Protein AF-A0A1R3VFI0-F1 (afdb_monomer_lite)

Organism: NCBI:txid1631249

InterPro domains:
  IPR016024 Armadillo-type fold [SSF48371] (57-176)

pLDDT: mean 74.15, std 15.62, range [38.34, 95.69]

Radius of gyration: 22.06 Å; chains: 1; bounding box: 50×37×62 Å

Secondary structure (DSSP, 8-state):
-----EEEE-TT--HHHHHHHHHTTT-EE-SSS-S-EE-TTS-EEEEEEEPSTT---EEEEEE-TTT--EEEEEESTTHHHHHHHHHHHTT-EEEESHHHHHHHHTPPPTT--HHHHHHHHHHHHHHHHHHHHTTTTS-HHHHHHHHHHHHH-SSHHHHHHHHHHHHHTT-TTTHHHHHHSPPPPP-TTS--HHHHHHHHHHHHHHHHHHTT------S-TTS-HHHHHHHHHHHHHHHHHHTT-SS-HHHHHHHHHHHHS--

Structure (mmCIF, N/CA/C/O backbone):
data_AF-A0A1R3VFI0-F1
#
_entry.id   AF-A0A1R3VFI0-F1
#
loop_
_atom_site.group_PDB
_atom_site.id
_atom_site.type_symbol
_atom_site.label_atom_id
_atom_site.label_alt_id
_atom_site.label_comp_id
_atom_site.label_asym_id
_atom_site.label_entity_id
_atom_site.label_seq_id
_atom_site.pdbx_PDB_ins_code
_atom_site.Cartn_x
_atom_site.Cartn_y
_atom_site.Cartn_z
_atom_site.occupancy
_atom_site.B_iso_or_equiv
_atom_site.auth_seq_id
_atom_site.auth_comp_id
_atom_site.auth_asym_id
_atom_site.auth_atom_id
_atom_site.pdbx_PDB_model_num
ATOM 1 N N . MET A 1 1 ? -6.407 -22.446 7.776 1.00 41.94 1 MET A N 1
ATOM 2 C CA . MET A 1 1 ? -7.467 -21.547 7.268 1.00 41.94 1 MET A CA 1
ATOM 3 C C . MET A 1 1 ? -6.903 -20.130 7.328 1.00 41.94 1 MET A C 1
ATOM 5 O O . MET A 1 1 ? -6.309 -19.815 8.347 1.00 41.94 1 MET A O 1
ATOM 9 N N . ARG A 1 2 ? -6.921 -19.325 6.252 1.00 47.09 2 ARG A N 1
ATOM 10 C CA . ARG A 1 2 ? -6.426 -17.931 6.334 1.00 47.09 2 ARG A CA 1
ATOM 11 C C . ARG A 1 2 ? -7.449 -17.113 7.124 1.00 47.09 2 ARG A C 1
ATOM 13 O O . ARG A 1 2 ? -8.596 -17.066 6.687 1.00 47.09 2 ARG A O 1
ATOM 20 N N . MET A 1 3 ? -7.041 -16.500 8.235 1.00 53.75 3 MET A N 1
ATOM 21 C CA . MET A 1 3 ? -7.848 -15.491 8.929 1.00 53.75 3 MET A CA 1
ATOM 22 C C . MET A 1 3 ? -8.199 -14.375 7.938 1.00 53.75 3 MET A C 1
ATOM 24 O O . MET A 1 3 ? -7.335 -13.918 7.184 1.00 53.75 3 MET A O 1
ATOM 28 N N . ARG A 1 4 ? -9.480 -14.006 7.869 1.00 68.56 4 ARG A N 1
ATOM 29 C CA . ARG A 1 4 ? -9.956 -12.934 6.993 1.00 68.56 4 ARG A CA 1
ATOM 30 C C . ARG A 1 4 ? -9.803 -11.621 7.746 1.00 68.56 4 ARG A C 1
ATOM 32 O O . ARG A 1 4 ? -10.490 -11.399 8.730 1.00 68.56 4 ARG A O 1
ATOM 39 N N . GLU A 1 5 ? -8.892 -10.781 7.281 1.00 82.81 5 GLU A N 1
ATOM 40 C CA . GLU A 1 5 ? -8.713 -9.427 7.797 1.00 82.81 5 GLU A CA 1
ATOM 41 C C . GLU A 1 5 ? -9.695 -8.477 7.105 1.00 82.81 5 GLU A C 1
ATOM 43 O O . GLU A 1 5 ? -9.907 -8.572 5.889 1.00 82.81 5 GLU A O 1
ATOM 48 N N . GLN A 1 6 ? -10.306 -7.580 7.876 1.00 86.38 6 GLN A N 1
ATOM 49 C CA . GLN A 1 6 ? -11.191 -6.529 7.392 1.00 86.38 6 GLN A CA 1
ATOM 50 C C . GLN A 1 6 ? -10.786 -5.170 7.952 1.00 86.38 6 GLN A C 1
ATOM 52 O O . GLN A 1 6 ? -10.350 -5.076 9.093 1.00 86.38 6 GLN A O 1
ATOM 57 N N . ILE A 1 7 ? -10.952 -4.112 7.160 1.00 85.56 7 ILE A N 1
ATOM 58 C CA . ILE A 1 7 ? -10.602 -2.749 7.545 1.00 85.56 7 ILE A CA 1
ATOM 59 C C . ILE A 1 7 ? -11.802 -1.817 7.451 1.00 85.56 7 ILE A C 1
ATOM 61 O O . ILE A 1 7 ? -12.534 -1.805 6.457 1.00 85.56 7 ILE A O 1
ATOM 65 N N . ILE A 1 8 ? -11.950 -0.979 8.475 1.00 86.56 8 ILE A N 1
ATOM 66 C CA . ILE A 1 8 ? -12.889 0.143 8.496 1.00 86.56 8 ILE A CA 1
ATOM 67 C C . ILE A 1 8 ? -12.101 1.442 8.574 1.00 86.56 8 ILE A C 1
ATOM 69 O O . ILE A 1 8 ? -11.334 1.630 9.511 1.00 86.56 8 ILE A O 1
ATOM 73 N N . SER A 1 9 ? -12.337 2.383 7.660 1.00 84.31 9 SER A N 1
ATOM 74 C CA . SER A 1 9 ? -11.901 3.770 7.872 1.00 84.31 9 SER A CA 1
ATOM 75 C C . SER A 1 9 ? -12.911 4.498 8.754 1.00 84.31 9 SER A C 1
ATOM 77 O O . SER A 1 9 ? -14.104 4.500 8.446 1.00 84.31 9 SER A O 1
ATOM 79 N N . LEU A 1 10 ? -12.431 5.123 9.830 1.00 82.81 10 LEU A N 1
ATOM 80 C CA . LEU A 1 10 ? -13.268 5.706 10.883 1.00 82.81 10 LEU A CA 1
ATOM 81 C C . LEU A 1 10 ? -13.688 7.161 10.630 1.00 82.81 10 LEU A C 1
ATOM 83 O O . LEU A 1 10 ? -14.453 7.719 11.412 1.00 82.81 10 LEU A O 1
ATOM 87 N N . GLY A 1 11 ? -13.216 7.796 9.553 1.00 78.56 11 GLY A N 1
ATOM 88 C CA . GLY A 1 11 ? -13.562 9.186 9.245 1.00 78.56 11 GLY A CA 1
ATOM 89 C C . GLY A 1 11 ? -13.257 10.135 10.413 1.00 78.56 11 GLY A C 1
ATOM 90 O O . GLY A 1 11 ? -12.094 10.366 10.727 1.00 78.56 11 GLY A O 1
ATOM 91 N N . GLN A 1 12 ? -14.307 10.697 11.024 1.00 80.25 12 GLN A N 1
ATOM 92 C CA . GLN A 1 12 ? -14.234 11.620 12.170 1.00 80.25 12 GLN A CA 1
ATOM 93 C C . GLN A 1 12 ? -14.726 10.994 13.491 1.00 80.25 12 GLN A C 1
ATOM 95 O O . GLN A 1 12 ? -14.960 11.724 14.453 1.00 80.25 12 GLN A O 1
ATOM 100 N N . ALA A 1 13 ? -14.921 9.672 13.554 1.00 86.31 13 ALA A N 1
ATOM 101 C CA . ALA A 1 13 ? -15.422 9.010 14.757 1.00 86.31 13 ALA A CA 1
ATOM 102 C C . ALA A 1 13 ? -14.482 9.233 15.954 1.00 86.31 13 ALA A C 1
ATOM 104 O O . ALA A 1 13 ? -13.264 9.051 15.852 1.00 86.31 13 ALA A O 1
ATOM 105 N N . ALA A 1 14 ? -15.046 9.619 17.100 1.00 90.25 14 ALA A N 1
ATOM 106 C CA . ALA A 1 14 ? -14.269 9.800 18.316 1.00 90.25 14 ALA A CA 1
ATOM 107 C C . ALA A 1 14 ? -13.874 8.439 18.904 1.00 90.25 14 ALA A C 1
ATOM 109 O O . ALA A 1 14 ? -14.643 7.480 18.884 1.00 90.25 14 ALA A O 1
ATOM 110 N N . PHE A 1 15 ? -12.681 8.358 19.496 1.00 91.62 15 PHE A N 1
ATOM 111 C CA . PHE A 1 15 ? -12.170 7.107 20.067 1.00 91.62 15 PHE A CA 1
ATOM 112 C C . PHE A 1 15 ? -13.077 6.516 21.167 1.00 91.62 15 PHE A C 1
ATOM 114 O O . PHE A 1 15 ? -13.166 5.297 21.311 1.00 91.62 15 PHE A O 1
ATOM 121 N N . ALA A 1 16 ? -13.778 7.365 21.926 1.00 92.81 16 ALA A N 1
ATOM 122 C CA . ALA A 1 16 ? -14.749 6.919 22.924 1.00 92.81 16 ALA A CA 1
ATOM 123 C C . ALA A 1 16 ? -15.943 6.191 22.281 1.00 92.81 16 ALA A C 1
ATOM 125 O O . ALA A 1 16 ? -16.344 5.134 22.763 1.00 92.81 16 ALA A O 1
ATOM 126 N N . ASP A 1 17 ? -16.449 6.704 21.156 1.00 93.75 17 ASP A N 1
ATOM 127 C CA . ASP A 1 17 ? -17.554 6.086 20.415 1.00 93.75 17 ASP A CA 1
ATOM 128 C C . ASP A 1 17 ? -17.119 4.757 19.793 1.00 93.75 17 ASP A C 1
ATOM 130 O O . ASP A 1 17 ? -17.847 3.769 19.859 1.00 93.75 17 ASP A O 1
ATOM 134 N N . VAL A 1 18 ? -15.893 4.712 19.258 1.00 94.44 18 VAL A N 1
ATOM 135 C CA . VAL A 1 18 ? -15.259 3.486 18.751 1.00 94.44 18 VAL A CA 1
ATOM 136 C C . VAL A 1 18 ? -15.179 2.428 19.850 1.00 94.44 18 VAL A C 1
ATOM 138 O O . VAL A 1 18 ? -15.621 1.300 19.646 1.00 94.44 18 VAL A O 1
ATOM 141 N N . THR A 1 19 ? -14.680 2.807 21.029 1.00 94.62 19 THR A N 1
ATOM 142 C CA . THR A 1 19 ? -14.574 1.910 22.190 1.00 94.62 19 THR A CA 1
ATOM 143 C C . THR A 1 19 ? -15.948 1.352 22.567 1.00 94.62 19 THR A C 1
ATOM 145 O O . THR A 1 19 ? -16.129 0.138 22.626 1.00 94.62 19 THR A O 1
ATOM 148 N N . ALA A 1 20 ? -16.948 2.224 22.728 1.00 94.19 20 ALA A N 1
ATOM 149 C CA . ALA A 1 20 ? -18.300 1.824 23.108 1.00 94.19 20 ALA A CA 1
ATOM 150 C C . ALA A 1 20 ? -19.004 0.960 22.046 1.00 94.19 20 ALA A C 1
ATOM 152 O O . ALA A 1 20 ? -19.861 0.138 22.383 1.00 94.19 20 ALA A O 1
ATOM 153 N N . ALA A 1 21 ? -18.698 1.158 20.761 1.00 95.69 21 ALA A N 1
ATOM 154 C CA . ALA A 1 21 ? -19.230 0.341 19.674 1.00 95.69 21 ALA A CA 1
ATOM 155 C C . ALA A 1 21 ? -18.627 -1.070 19.674 1.00 95.69 21 ALA A C 1
ATOM 157 O O . ALA A 1 21 ? -19.370 -2.038 19.517 1.00 95.69 21 ALA A O 1
ATOM 158 N N . ILE A 1 22 ? -17.313 -1.197 19.894 1.00 95.19 22 ILE A N 1
ATOM 159 C CA . ILE A 1 22 ? -16.616 -2.492 19.957 1.00 95.19 22 ILE A CA 1
ATOM 160 C C . ILE A 1 22 ? -17.058 -3.283 21.196 1.00 95.19 22 ILE A C 1
ATOM 162 O O . ILE A 1 22 ? -17.441 -4.446 21.079 1.00 95.19 22 ILE A O 1
ATOM 166 N N . GLU A 1 23 ? -17.110 -2.646 22.367 1.00 94.19 23 GLU A N 1
ATOM 167 C CA . GLU A 1 23 ? -17.475 -3.315 23.625 1.00 94.19 23 GLU A CA 1
ATOM 1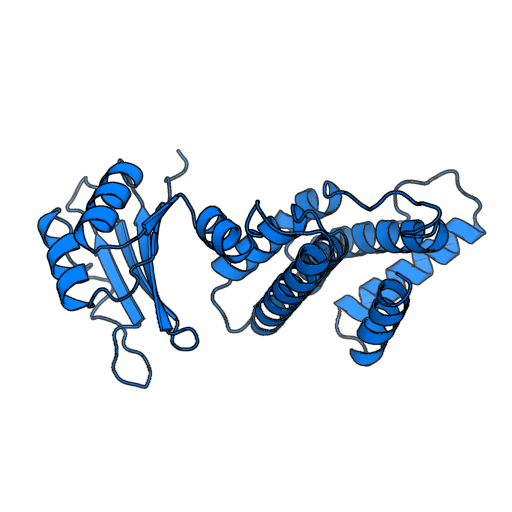68 C C . GLU A 1 23 ? -18.926 -3.822 23.630 1.00 94.19 23 GLU A C 1
ATOM 170 O O . GLU A 1 23 ? -19.218 -4.900 24.150 1.00 94.19 23 GLU A O 1
ATOM 175 N N . ARG A 1 24 ? -19.849 -3.127 22.948 1.00 94.94 24 ARG A N 1
ATOM 176 C CA . ARG A 1 24 ? -21.228 -3.616 22.743 1.00 94.94 24 ARG A CA 1
ATOM 177 C C . ARG A 1 24 ? -21.319 -4.905 21.924 1.00 94.94 24 ARG A C 1
ATOM 179 O O . ARG A 1 24 ? -22.376 -5.534 21.916 1.00 94.94 24 ARG A O 1
ATOM 186 N N . ARG A 1 25 ? -20.245 -5.309 21.241 1.00 94.06 25 ARG A N 1
ATOM 187 C CA . ARG A 1 25 ? -20.153 -6.571 20.483 1.00 94.06 25 ARG A CA 1
ATOM 188 C C . ARG A 1 25 ? -19.583 -7.724 21.303 1.00 94.06 25 ARG A C 1
ATOM 190 O O . ARG A 1 25 ? -19.395 -8.811 20.757 1.00 94.06 25 ARG A O 1
ATOM 197 N N . GLY A 1 26 ? -19.360 -7.496 22.597 1.00 92.31 26 GLY A N 1
ATOM 198 C CA . GLY A 1 26 ? -18.847 -8.499 23.520 1.00 92.31 26 GLY A CA 1
ATOM 199 C C . GLY A 1 26 ? -17.334 -8.678 23.455 1.00 92.31 26 GLY A C 1
ATOM 200 O O . GLY A 1 26 ? -16.833 -9.601 24.085 1.00 92.31 26 GLY A O 1
ATOM 201 N N . LEU A 1 27 ? -16.613 -7.818 22.725 1.00 93.25 27 LEU A N 1
ATOM 202 C CA . LEU A 1 27 ? -15.156 -7.792 22.790 1.00 93.25 27 LEU A CA 1
ATOM 203 C C . LEU A 1 27 ? -14.717 -6.949 23.985 1.00 93.25 27 LEU A C 1
ATOM 205 O O . LEU A 1 27 ? -15.213 -5.843 24.204 1.00 93.25 27 LEU A O 1
ATOM 209 N N . SER A 1 28 ? -13.759 -7.463 24.739 1.00 92.00 28 SER A N 1
ATOM 210 C CA . SER A 1 28 ? -13.131 -6.754 25.850 1.00 92.00 28 SER A CA 1
ATOM 211 C C . SER A 1 28 ? -11.753 -6.271 25.438 1.00 92.00 28 SER A C 1
ATOM 213 O O . SER A 1 28 ? -11.102 -6.892 24.601 1.00 92.00 28 SER A O 1
ATOM 215 N N . ARG A 1 29 ? -11.281 -5.174 26.034 1.00 89.75 29 ARG A N 1
ATOM 216 C CA . ARG A 1 29 ? -9.882 -4.790 25.846 1.00 89.75 29 ARG A CA 1
ATOM 217 C C . ARG A 1 29 ? -8.960 -5.901 26.296 1.00 89.75 29 ARG A C 1
ATOM 219 O O . ARG A 1 29 ? -9.177 -6.473 27.362 1.00 89.75 29 ARG A O 1
ATOM 226 N N . ASP A 1 30 ? -7.930 -6.131 25.497 1.00 79.56 30 ASP A N 1
ATOM 227 C CA . ASP A 1 30 ? -6.919 -7.120 25.814 1.00 79.56 30 ASP A CA 1
ATOM 228 C C . ASP A 1 30 ? -6.179 -6.705 27.108 1.00 79.56 30 ASP A C 1
ATOM 230 O O . ASP A 1 30 ? -5.574 -5.625 27.154 1.00 79.56 30 ASP A O 1
ATOM 234 N N . PRO A 1 31 ? -6.274 -7.501 28.190 1.00 63.06 31 PRO A N 1
ATOM 235 C CA . PRO A 1 31 ? -5.638 -7.179 29.461 1.00 63.06 31 PRO A CA 1
ATOM 236 C C . PRO A 1 31 ? -4.115 -7.372 29.421 1.00 63.06 31 PRO A C 1
ATOM 238 O O . PRO A 1 31 ? -3.415 -6.728 30.205 1.00 63.06 31 PRO A O 1
ATOM 241 N N . ASP A 1 32 ? -3.606 -8.209 28.512 1.00 65.38 32 ASP A N 1
ATOM 242 C CA . ASP A 1 32 ? -2.189 -8.561 28.401 1.00 65.38 32 ASP A CA 1
ATOM 243 C C . ASP A 1 32 ? -1.413 -7.535 27.562 1.00 65.38 32 ASP A C 1
ATOM 245 O O . ASP A 1 32 ? -0.229 -7.293 27.814 1.00 65.38 32 ASP A O 1
ATOM 249 N N . LEU A 1 33 ? -2.077 -6.882 26.601 1.00 60.31 33 LEU A N 1
ATOM 250 C CA . LEU A 1 33 ? -1.472 -5.840 25.756 1.00 60.31 33 LEU A CA 1
ATOM 251 C C . LEU A 1 33 ? -1.491 -4.432 26.378 1.00 60.31 33 LEU A C 1
ATOM 253 O O . LEU A 1 33 ? -0.845 -3.520 25.861 1.00 60.31 33 LEU A O 1
ATOM 257 N N . GLY A 1 34 ? -2.135 -4.254 27.533 1.00 54.19 34 GLY A N 1
ATOM 258 C CA . GLY A 1 34 ? -2.069 -3.014 28.306 1.00 54.19 34 GLY A CA 1
ATOM 259 C C . GLY A 1 34 ? -2.842 -1.831 27.699 1.00 54.19 34 GLY A C 1
ATOM 260 O O . GLY A 1 34 ? -3.546 -1.926 26.701 1.00 54.19 34 GLY A O 1
ATOM 261 N N . SER A 1 35 ? -2.783 -0.694 28.394 1.00 69.12 35 SER A N 1
ATOM 262 C CA . SER A 1 35 ? -3.533 0.543 28.119 1.00 69.12 35 SER A CA 1
ATOM 263 C C . SER A 1 35 ? -3.413 1.071 26.680 1.00 69.12 35 SER A C 1
ATOM 265 O O . SER A 1 35 ? -2.423 0.811 26.012 1.00 69.12 35 SER A O 1
ATOM 267 N N . VAL A 1 36 ? -4.378 1.909 26.259 1.00 83.00 36 VAL A N 1
ATOM 268 C CA . VAL A 1 36 ? -4.324 2.688 25.000 1.00 83.00 36 VAL A CA 1
ATOM 269 C C . VAL A 1 36 ? -2.938 3.294 24.820 1.00 83.00 36 VAL A C 1
ATOM 271 O O . VAL A 1 36 ? -2.522 4.105 25.651 1.00 83.00 36 VAL A O 1
ATOM 274 N N . GLU A 1 37 ? -2.253 2.954 23.733 1.00 86.31 37 GLU A N 1
ATOM 275 C CA . GLU A 1 37 ? -1.068 3.708 23.354 1.00 86.31 37 GLU A CA 1
ATOM 276 C C . GLU A 1 37 ? -1.511 5.086 22.883 1.00 86.31 37 GLU A C 1
ATOM 278 O O . GLU A 1 37 ? -2.483 5.221 22.131 1.00 86.31 37 GLU A O 1
ATOM 283 N N . VAL A 1 38 ? -0.797 6.113 23.328 1.00 84.81 38 VAL A N 1
ATOM 284 C CA . VAL A 1 38 ? -1.044 7.492 22.923 1.00 84.81 38 VAL A CA 1
ATOM 285 C C . VAL A 1 38 ? 0.131 8.027 22.118 1.00 84.81 38 VAL A C 1
ATOM 287 O O . VAL A 1 38 ? 1.286 7.681 22.365 1.00 84.81 38 VAL A O 1
ATOM 290 N N . ASP A 1 39 ? -0.164 8.891 21.156 1.00 80.81 39 ASP A N 1
ATOM 291 C CA . ASP A 1 39 ? 0.847 9.629 20.415 1.00 80.81 39 ASP A CA 1
ATOM 292 C C . ASP A 1 39 ? 1.506 10.723 21.281 1.00 80.81 39 ASP A C 1
ATOM 294 O O . ASP A 1 39 ? 1.151 10.953 22.440 1.00 80.81 39 ASP A O 1
ATOM 298 N N . GLY A 1 40 ? 2.485 11.429 20.707 1.00 73.69 40 GLY A N 1
ATOM 299 C CA . GLY A 1 40 ? 3.179 12.531 21.384 1.00 73.69 40 GLY A CA 1
ATOM 300 C C . GLY A 1 40 ? 2.282 13.725 21.747 1.00 73.69 40 GLY A C 1
ATOM 301 O O . GLY A 1 40 ? 2.718 14.591 22.501 1.00 73.69 40 GLY A O 1
ATOM 302 N N . GLU A 1 41 ? 1.045 13.771 21.243 1.00 79.56 41 GLU A N 1
ATOM 303 C CA . GLU A 1 41 ? 0.026 14.772 21.579 1.00 79.56 41 GLU A CA 1
ATOM 304 C C . GLU A 1 41 ? -0.991 14.243 22.611 1.00 79.56 41 GLU A C 1
ATOM 306 O O . GLU A 1 41 ? -1.955 14.934 22.947 1.00 79.56 41 GLU A O 1
ATOM 311 N N . GLY A 1 42 ? -0.788 13.026 23.126 1.00 82.50 42 GLY A N 1
ATOM 312 C CA . GLY A 1 42 ? -1.660 12.384 24.106 1.00 82.50 42 GLY A CA 1
ATOM 313 C C . GLY A 1 42 ? -2.950 11.809 23.517 1.00 82.50 42 GLY A C 1
ATOM 314 O O . GLY A 1 42 ? -3.876 11.500 24.269 1.00 82.50 42 GLY A O 1
ATOM 315 N N . ARG A 1 43 ? -3.055 11.669 22.189 1.00 85.19 43 ARG A N 1
ATOM 316 C CA . ARG A 1 43 ? -4.236 11.087 21.536 1.00 85.19 43 ARG A CA 1
ATOM 317 C C . ARG A 1 43 ? -4.059 9.582 21.334 1.00 85.19 43 ARG A C 1
ATOM 319 O O . ARG A 1 43 ? -2.956 9.154 21.023 1.00 85.19 43 ARG A O 1
ATOM 326 N N . PRO A 1 44 ? -5.135 8.780 21.402 1.00 87.62 44 PRO A N 1
ATOM 327 C CA . PRO A 1 44 ? -5.081 7.347 21.112 1.00 87.62 44 PRO A CA 1
ATOM 328 C C . PRO A 1 44 ? -4.483 7.036 19.732 1.00 87.62 44 PRO A C 1
ATOM 330 O O . PRO A 1 44 ? -5.019 7.493 18.712 1.00 87.62 44 PRO A O 1
ATOM 333 N N . SER A 1 45 ? -3.416 6.235 19.710 1.00 87.12 45 SER A N 1
ATOM 334 C CA . SER A 1 45 ? -2.719 5.751 18.512 1.00 87.12 45 SER A CA 1
ATOM 335 C C . SER A 1 45 ? -2.905 4.255 18.264 1.00 87.12 45 SER A C 1
ATOM 337 O O . SER A 1 45 ? -2.995 3.856 17.102 1.00 87.12 45 SER A O 1
ATOM 339 N N . LEU A 1 46 ? -3.002 3.447 19.326 1.00 89.31 46 LEU A N 1
ATOM 340 C CA . LEU A 1 46 ? -3.241 2.003 19.252 1.00 89.31 46 LEU A CA 1
ATOM 341 C C . LEU A 1 46 ? -4.110 1.537 20.426 1.00 89.31 46 LEU A C 1
ATOM 343 O O . LEU A 1 46 ? -3.915 1.970 21.562 1.00 89.31 46 LEU A O 1
ATOM 347 N N . ALA A 1 47 ? -5.064 0.651 20.155 1.00 91.56 47 ALA A N 1
ATOM 348 C CA . ALA A 1 47 ? -5.777 -0.108 21.180 1.00 91.56 47 ALA A CA 1
ATOM 349 C C . ALA A 1 47 ? -6.291 -1.424 20.590 1.00 91.56 47 ALA A C 1
ATOM 351 O O . ALA A 1 47 ? -6.714 -1.434 19.436 1.00 91.56 47 ALA A O 1
ATOM 352 N N . THR A 1 48 ? -6.295 -2.488 21.389 1.00 92.50 48 THR A N 1
ATOM 353 C CA . THR A 1 48 ? -6.687 -3.835 20.954 1.00 92.50 48 THR A CA 1
ATOM 354 C C . THR A 1 48 ? -7.817 -4.378 21.823 1.00 92.50 48 THR A C 1
ATOM 356 O O . THR A 1 48 ? -7.840 -4.184 23.045 1.00 92.50 48 THR A O 1
ATOM 359 N N . TRP A 1 49 ? -8.768 -5.048 21.179 1.00 93.88 49 TRP A N 1
ATOM 360 C CA . TRP A 1 49 ? -9.862 -5.774 21.811 1.00 93.88 49 TRP A CA 1
ATOM 361 C C . TRP A 1 49 ? -9.898 -7.206 21.295 1.00 93.88 49 TRP A C 1
ATOM 363 O O . TRP A 1 49 ? -9.744 -7.439 20.097 1.00 93.88 49 TRP A O 1
ATOM 373 N N . SER A 1 50 ? -10.196 -8.130 22.197 1.00 92.38 50 SER A N 1
ATOM 374 C CA . SER A 1 50 ? -10.234 -9.564 21.935 1.00 92.38 50 SER A CA 1
ATOM 375 C C . SER A 1 50 ? -11.570 -10.139 22.405 1.00 92.38 50 SER A C 1
ATOM 377 O O . SER A 1 50 ? -12.182 -9.643 23.363 1.00 92.38 50 SER A O 1
ATOM 379 N N . GLY A 1 51 ? -12.046 -11.161 21.699 1.00 89.50 51 GLY A N 1
ATOM 380 C CA . GLY A 1 51 ? -13.180 -11.978 22.115 1.00 89.50 51 GLY A CA 1
ATOM 381 C C . GLY A 1 51 ? -12.901 -12.743 23.414 1.00 89.50 51 GLY A C 1
ATOM 382 O O . GLY A 1 51 ? -11.758 -12.879 23.852 1.00 89.50 51 GLY A O 1
ATOM 383 N N . ALA A 1 52 ? -13.964 -13.232 24.052 1.00 87.25 52 ALA A N 1
ATOM 384 C CA . ALA A 1 52 ? -13.848 -14.140 25.194 1.00 87.25 52 ALA A CA 1
ATOM 385 C C . ALA A 1 52 ? -13.337 -15.530 24.760 1.00 87.25 52 ALA A C 1
ATOM 387 O O . ALA A 1 52 ? -13.249 -15.825 23.572 1.00 87.25 52 ALA A O 1
ATOM 388 N N . ASP A 1 53 ? -13.047 -16.421 25.712 1.00 82.00 53 ASP A N 1
ATOM 389 C CA . ASP A 1 53 ? -12.587 -17.784 25.411 1.00 82.00 53 ASP A CA 1
ATOM 390 C C . ASP A 1 53 ? -13.484 -18.495 24.377 1.00 82.00 53 ASP A C 1
ATOM 392 O O . ASP A 1 53 ? -14.675 -18.719 24.602 1.00 82.00 53 ASP A O 1
ATOM 396 N N . GLY A 1 54 ? -12.886 -18.880 23.245 1.00 83.06 54 GLY A N 1
ATOM 397 C CA . GLY A 1 54 ? -13.571 -19.536 22.125 1.00 83.06 54 GLY A CA 1
ATOM 398 C C . GLY A 1 54 ? -14.090 -18.591 21.036 1.00 83.06 54 GLY A C 1
ATOM 399 O O . GLY A 1 54 ? -14.539 -19.075 20.001 1.00 83.06 54 GLY A O 1
ATOM 400 N N . ASP A 1 55 ? -13.994 -17.280 21.241 1.00 86.94 55 ASP A N 1
ATOM 401 C CA . ASP A 1 55 ? -14.245 -16.243 20.246 1.00 86.94 55 ASP A CA 1
ATOM 402 C C . ASP A 1 55 ? -12.903 -15.725 19.710 1.00 86.94 55 ASP A C 1
ATOM 404 O O . ASP A 1 55 ? -12.140 -15.075 20.421 1.00 86.94 55 ASP A O 1
ATOM 408 N N . ASP A 1 56 ? -12.590 -16.047 18.454 1.00 88.00 56 ASP A N 1
ATOM 409 C CA . ASP A 1 56 ? -11.310 -15.708 17.820 1.00 88.00 56 ASP A CA 1
ATOM 410 C C . ASP A 1 56 ? -11.282 -14.292 17.220 1.00 88.00 56 ASP A C 1
ATOM 412 O O . ASP A 1 56 ? -10.337 -13.937 16.505 1.00 88.00 56 ASP A O 1
ATOM 416 N N . ARG A 1 57 ? -12.319 -13.484 17.482 1.00 91.06 57 ARG A N 1
ATOM 417 C CA . ARG A 1 57 ? -12.411 -12.116 16.979 1.00 91.06 57 ARG A CA 1
ATOM 418 C C . ARG A 1 57 ? -11.419 -11.209 17.691 1.00 91.06 57 ARG A C 1
ATOM 420 O O . ARG A 1 57 ? -11.361 -11.145 18.916 1.00 91.06 57 ARG A O 1
ATOM 427 N N . GLU A 1 58 ? -10.699 -10.438 16.892 1.00 91.75 58 GLU A N 1
ATOM 428 C CA . GLU A 1 58 ? -9.738 -9.439 17.352 1.00 91.75 58 GLU A CA 1
ATOM 429 C C . GLU A 1 58 ? -9.991 -8.134 16.595 1.00 91.75 58 GLU A C 1
ATOM 431 O O . GLU A 1 58 ? -10.252 -8.143 15.387 1.00 91.75 58 GLU A O 1
ATOM 436 N N . VAL A 1 59 ? -9.935 -7.006 17.300 1.00 93.12 59 VAL A N 1
ATOM 437 C CA . VAL A 1 59 ? -10.080 -5.673 16.718 1.00 93.12 59 VAL A CA 1
ATOM 438 C C . VAL A 1 59 ? -8.936 -4.790 17.188 1.00 93.12 59 VAL A C 1
ATOM 440 O O . VAL A 1 59 ? -8.809 -4.529 18.379 1.00 93.12 59 VAL A O 1
ATOM 443 N N . ASP A 1 60 ? -8.165 -4.257 16.246 1.00 92.69 60 ASP A N 1
ATOM 444 C CA . ASP A 1 60 ? -7.141 -3.249 16.505 1.00 92.69 60 ASP A CA 1
ATOM 445 C C . ASP A 1 60 ? -7.613 -1.886 16.002 1.00 92.69 60 ASP A C 1
ATOM 447 O O . ASP A 1 60 ? -7.871 -1.695 14.813 1.00 92.69 60 ASP A O 1
ATOM 451 N N . TYR A 1 61 ? -7.665 -0.899 16.886 1.00 92.44 61 TYR A N 1
ATOM 452 C CA . TYR A 1 61 ? -7.732 0.504 16.503 1.00 92.44 61 TYR A CA 1
ATOM 453 C C . TYR A 1 61 ? -6.335 1.020 16.203 1.00 92.44 61 TYR A C 1
ATOM 455 O O . TYR A 1 61 ? -5.434 0.881 17.026 1.00 92.44 61 TYR A O 1
ATOM 463 N N . ARG A 1 62 ? -6.176 1.703 15.069 1.00 89.19 62 ARG A N 1
ATOM 464 C CA . ARG A 1 62 ? -4.940 2.393 14.704 1.00 89.19 62 ARG A CA 1
ATOM 465 C C . ARG A 1 62 ? -5.217 3.825 14.279 1.00 89.19 62 ARG A C 1
ATOM 467 O O . ARG A 1 62 ? -6.211 4.108 13.608 1.00 89.19 62 ARG A O 1
ATOM 474 N N . ARG A 1 63 ? -4.293 4.725 14.609 1.00 82.62 63 ARG A N 1
ATOM 475 C CA . ARG A 1 63 ? -4.274 6.100 14.105 1.00 82.62 63 ARG A CA 1
ATOM 476 C C . ARG A 1 63 ? -2.886 6.478 13.615 1.00 82.62 63 ARG A C 1
ATOM 478 O O . ARG A 1 63 ? -1.903 6.336 14.337 1.00 82.62 63 ARG A O 1
ATOM 485 N N . ASP A 1 64 ? -2.825 7.001 12.396 1.00 76.88 64 ASP A N 1
ATOM 486 C CA . ASP A 1 64 ? -1.611 7.610 11.862 1.00 76.88 64 ASP A CA 1
ATOM 487 C C . ASP A 1 64 ? -1.481 9.038 12.414 1.00 76.88 64 ASP A C 1
ATOM 489 O O . ASP A 1 64 ? -2.345 9.895 12.186 1.00 76.88 64 ASP A O 1
ATOM 493 N N . LYS A 1 65 ? -0.391 9.273 13.147 1.00 67.62 65 LYS A N 1
ATOM 494 C CA . LYS A 1 65 ? -0.032 10.564 13.743 1.00 67.62 65 LYS A CA 1
ATOM 495 C C . LYS A 1 65 ? 0.183 11.667 12.697 1.00 67.62 65 LYS A C 1
ATOM 497 O O . LYS A 1 65 ? -0.108 12.824 12.975 1.00 67.62 65 LYS A O 1
ATOM 502 N N . ASP A 1 66 ? 0.639 11.311 11.497 1.00 57.03 66 ASP A N 1
ATOM 503 C CA . ASP A 1 66 ? 1.049 12.263 10.463 1.00 57.03 66 ASP A CA 1
ATOM 504 C C . ASP A 1 66 ? -0.088 12.547 9.470 1.00 57.03 66 ASP A C 1
ATOM 506 O O . ASP A 1 66 ? -0.166 13.632 8.893 1.00 57.03 66 ASP A O 1
ATOM 510 N N . GLN A 1 67 ? -0.992 11.582 9.267 1.00 54.66 67 GLN A N 1
ATOM 511 C CA . GLN A 1 67 ? -2.062 11.684 8.263 1.00 54.66 67 GLN A CA 1
ATOM 512 C C . GLN A 1 67 ? -3.447 11.978 8.848 1.00 54.66 67 GLN A C 1
ATOM 514 O O . GLN A 1 67 ? -4.390 12.192 8.090 1.00 54.66 67 GLN A O 1
ATOM 519 N N . ALA A 1 68 ? -3.585 12.002 10.179 1.00 67.56 68 ALA A N 1
ATOM 520 C CA . ALA A 1 68 ? -4.857 12.181 10.886 1.00 67.56 68 ALA A CA 1
ATOM 521 C C . ALA A 1 68 ? -5.945 11.151 10.507 1.00 67.56 68 ALA A C 1
ATOM 523 O O . ALA A 1 68 ? -7.131 11.387 10.735 1.00 67.56 68 ALA A O 1
ATOM 524 N N . ILE A 1 69 ? -5.551 9.999 9.957 1.00 73.12 69 ILE A N 1
ATOM 525 C CA . ILE A 1 69 ? -6.456 8.909 9.584 1.00 73.12 69 ILE A CA 1
ATOM 526 C C . ILE A 1 69 ? -6.497 7.898 10.729 1.00 73.12 69 ILE A C 1
ATOM 528 O O . ILE A 1 69 ? -5.451 7.449 11.195 1.00 73.12 69 ILE A O 1
ATOM 532 N N . ALA A 1 70 ? -7.705 7.517 11.145 1.00 83.88 70 ALA A N 1
ATOM 533 C CA . ALA A 1 70 ? -7.946 6.402 12.056 1.00 83.88 70 ALA A CA 1
ATOM 534 C C . ALA A 1 70 ? -8.684 5.262 11.336 1.00 83.88 70 ALA A C 1
ATOM 536 O O . ALA A 1 70 ? -9.537 5.504 10.470 1.00 83.88 70 ALA A O 1
ATOM 537 N N . TRP A 1 71 ? -8.355 4.020 11.682 1.00 90.50 71 TRP A N 1
ATOM 538 C CA . TRP A 1 71 ? -8.994 2.825 11.135 1.00 90.50 71 TRP A CA 1
ATOM 539 C C . TRP A 1 71 ? -9.079 1.698 12.167 1.00 90.50 71 TRP A C 1
ATOM 541 O O . TRP A 1 71 ? -8.383 1.721 13.181 1.00 90.50 71 TRP A O 1
ATOM 551 N N . LEU A 1 72 ? -9.949 0.725 11.893 1.00 90.75 72 LEU A N 1
ATOM 552 C CA . LEU A 1 72 ? -10.015 -0.548 12.609 1.00 90.75 72 LEU A CA 1
ATOM 553 C C . LEU A 1 72 ? -9.497 -1.666 11.709 1.00 90.75 72 LEU A C 1
ATOM 555 O O . LEU A 1 72 ? -9.890 -1.719 10.544 1.00 90.75 72 LEU A O 1
ATOM 559 N N . GLU A 1 73 ? -8.661 -2.548 12.244 1.00 90.94 73 GLU A N 1
ATOM 560 C CA . GLU A 1 73 ? -8.320 -3.853 11.669 1.00 90.94 73 GLU A CA 1
ATOM 561 C C . GLU A 1 73 ? -9.093 -4.918 12.444 1.00 90.94 73 GLU A C 1
ATOM 563 O O . GLU A 1 73 ? -9.007 -4.977 13.662 1.00 90.94 73 GLU A O 1
ATOM 568 N N . ILE A 1 74 ? -9.882 -5.731 11.749 1.00 91.31 74 ILE A N 1
ATOM 569 C CA . ILE A 1 74 ? -10.776 -6.727 12.341 1.00 91.31 74 ILE A CA 1
ATOM 570 C C . ILE A 1 74 ? -10.371 -8.099 11.815 1.00 91.31 74 ILE A C 1
ATOM 572 O O . ILE A 1 74 ? -10.262 -8.293 10.600 1.00 91.31 74 ILE A O 1
ATOM 576 N N . ARG A 1 75 ? -10.155 -9.050 12.719 1.00 91.00 75 ARG A N 1
ATOM 577 C CA . ARG A 1 75 ? -9.760 -10.434 12.430 1.00 91.00 75 ARG A CA 1
ATOM 578 C C . ARG A 1 75 ? -10.716 -11.402 13.132 1.00 91.00 75 ARG A C 1
ATOM 580 O O . ARG A 1 75 ? -11.476 -10.992 14.003 1.00 91.00 75 ARG A O 1
ATOM 587 N N . GLY A 1 76 ? -10.671 -12.668 12.723 1.00 88.88 76 GLY A N 1
ATOM 588 C CA . GLY A 1 76 ? -11.482 -13.758 13.279 1.00 88.88 76 GLY A CA 1
ATOM 589 C C . GLY A 1 76 ? -12.611 -14.236 12.365 1.00 88.88 76 GLY A C 1
ATOM 590 O O . GLY A 1 76 ? -12.760 -13.789 11.216 1.00 88.88 76 GLY A O 1
ATOM 591 N N . GLU A 1 77 ? -13.385 -15.187 12.872 1.00 80.44 77 GLU A N 1
ATOM 592 C CA . GLU A 1 77 ? -14.632 -15.652 12.280 1.00 80.44 77 GLU A CA 1
ATOM 593 C C . GLU A 1 77 ? -15.637 -14.483 12.245 1.00 80.44 77 GLU A C 1
ATOM 595 O O . GLU A 1 77 ? -15.700 -13.645 13.142 1.00 80.44 77 GLU A O 1
ATOM 600 N N . ASP A 1 78 ? -16.344 -14.327 11.124 1.00 86.31 78 ASP A N 1
ATOM 601 C CA . ASP A 1 78 ? -17.302 -13.232 10.892 1.00 86.31 78 ASP A CA 1
ATOM 602 C C . ASP A 1 78 ? -16.746 -11.794 10.888 1.00 86.31 78 ASP A C 1
ATOM 604 O O . ASP A 1 78 ? -17.511 -10.824 10.913 1.00 86.31 78 ASP A O 1
ATOM 608 N N . ALA A 1 79 ? -15.428 -11.621 10.715 1.00 87.69 79 ALA A N 1
ATOM 609 C CA . ALA A 1 79 ? -14.792 -10.302 10.604 1.00 87.69 79 ALA A CA 1
ATOM 610 C C . ALA A 1 79 ? -15.488 -9.360 9.597 1.00 87.69 79 ALA A C 1
ATOM 612 O O . ALA A 1 79 ? -15.564 -8.157 9.827 1.00 87.69 79 ALA A O 1
ATOM 613 N N . ALA A 1 80 ? -16.035 -9.885 8.492 1.00 84.06 80 ALA A N 1
ATOM 614 C CA . ALA A 1 80 ? -16.754 -9.093 7.484 1.00 84.06 80 ALA A CA 1
ATOM 615 C C . ALA A 1 80 ? -18.109 -8.562 7.975 1.00 84.06 80 ALA A C 1
ATOM 617 O O . ALA A 1 80 ? -18.462 -7.417 7.682 1.00 84.06 80 ALA A O 1
ATOM 618 N N . GLU A 1 81 ? -18.857 -9.364 8.732 1.00 88.31 81 GLU A N 1
ATOM 619 C CA . GLU A 1 81 ? -20.138 -8.953 9.312 1.00 88.31 81 GLU A CA 1
ATOM 620 C C . GLU A 1 81 ? -19.920 -7.930 10.431 1.00 88.31 81 GLU A C 1
ATOM 622 O O . GLU A 1 81 ? -20.558 -6.868 10.451 1.00 88.31 81 GLU A O 1
ATOM 627 N N . LEU A 1 82 ? -18.950 -8.202 11.311 1.00 91.62 82 LEU A N 1
ATOM 628 C CA . LEU A 1 82 ? -18.539 -7.265 12.351 1.00 91.62 82 LEU A CA 1
ATOM 629 C C . LEU A 1 82 ? -18.062 -5.944 11.731 1.00 91.62 82 LEU A C 1
ATOM 631 O O . LEU A 1 82 ? -18.489 -4.872 12.168 1.00 91.62 82 LEU A O 1
ATOM 635 N N . ALA A 1 83 ? -17.266 -6.014 10.658 1.00 89.62 83 ALA A N 1
ATOM 636 C CA . ALA A 1 83 ? -16.777 -4.835 9.959 1.00 89.62 83 ALA A CA 1
ATOM 637 C C . ALA A 1 83 ? -17.902 -3.994 9.347 1.00 89.62 83 ALA A C 1
ATOM 639 O O . ALA A 1 83 ? -17.922 -2.771 9.492 1.00 89.62 83 ALA A O 1
ATOM 640 N N . GLY A 1 84 ? -18.857 -4.643 8.675 1.00 85.75 84 GLY A N 1
ATOM 641 C CA . GLY A 1 84 ? -20.018 -3.970 8.097 1.00 85.75 84 GLY A CA 1
ATOM 642 C C . GLY A 1 84 ? -20.850 -3.252 9.156 1.00 85.75 84 GLY A C 1
ATOM 643 O O . GLY A 1 84 ? -21.262 -2.108 8.952 1.00 85.75 84 GLY A O 1
ATOM 644 N N . THR A 1 85 ? -21.038 -3.888 10.312 1.00 91.62 85 THR A N 1
ATOM 645 C CA . THR A 1 85 ? -21.868 -3.315 11.368 1.00 91.62 85 THR A CA 1
ATOM 646 C C . THR A 1 85 ? -21.183 -2.153 12.084 1.00 91.62 85 THR A C 1
ATOM 648 O O . THR A 1 85 ? -21.794 -1.097 12.243 1.00 91.62 85 THR A O 1
ATOM 651 N N . LEU A 1 86 ? -19.908 -2.303 12.457 1.00 92.62 86 LEU A N 1
ATOM 652 C CA . LEU A 1 86 ? -19.132 -1.220 13.068 1.00 92.62 86 LEU A CA 1
ATOM 653 C C . LEU A 1 86 ? -18.989 -0.024 12.117 1.00 92.62 86 LEU A C 1
ATOM 655 O O . LEU A 1 86 ? -19.094 1.118 12.556 1.00 92.62 86 LEU A O 1
ATOM 659 N N . ALA A 1 87 ? -18.813 -0.260 10.813 1.00 88.31 87 ALA A N 1
ATOM 660 C CA . ALA A 1 87 ? -18.751 0.816 9.828 1.00 88.31 87 ALA A CA 1
ATOM 661 C C . ALA A 1 87 ? -20.065 1.606 9.758 1.00 88.31 87 ALA A C 1
ATOM 663 O O . ALA A 1 87 ? -20.040 2.833 9.827 1.00 88.31 87 ALA A O 1
ATOM 664 N N . ALA A 1 88 ? -21.206 0.916 9.664 1.00 86.75 88 ALA A N 1
ATOM 665 C CA . ALA A 1 88 ? -22.515 1.565 9.624 1.00 86.75 88 ALA A CA 1
ATOM 666 C C . ALA A 1 88 ? -22.786 2.397 10.888 1.00 86.75 88 ALA A C 1
ATOM 668 O O . ALA A 1 88 ? -23.340 3.490 10.809 1.00 86.75 88 ALA A O 1
ATOM 669 N N . GLU A 1 89 ? -22.369 1.885 12.043 1.00 92.38 89 GLU A N 1
ATOM 670 C CA . GLU A 1 89 ? -22.607 2.504 13.340 1.00 92.38 89 GLU A CA 1
ATOM 671 C C . GLU A 1 89 ? -21.717 3.726 13.597 1.00 92.38 89 GLU A C 1
ATOM 673 O O . GLU A 1 89 ? -22.191 4.758 14.066 1.00 92.38 89 GLU A O 1
ATOM 678 N N . LEU A 1 90 ? -20.434 3.633 13.243 1.00 90.94 90 LEU A N 1
ATOM 679 C CA . LEU A 1 90 ? -19.448 4.694 13.463 1.00 90.94 90 LEU A CA 1
ATOM 680 C C . LEU A 1 90 ? -19.451 5.750 12.347 1.00 90.94 90 LEU A C 1
ATOM 682 O O . LEU A 1 90 ? -18.600 6.639 12.335 1.00 90.94 90 LEU A O 1
ATOM 686 N N . GLY A 1 91 ? -20.360 5.636 11.370 1.00 83.06 91 GLY A N 1
ATOM 687 C CA . GLY A 1 91 ? -20.328 6.446 10.147 1.00 83.06 91 GLY A CA 1
ATOM 688 C C . GLY A 1 91 ? -19.045 6.236 9.330 1.00 83.06 91 GLY A C 1
ATOM 689 O O . GLY A 1 91 ? -18.659 7.091 8.532 1.00 83.06 91 GLY A O 1
ATOM 690 N N . GLY A 1 92 ? -18.365 5.114 9.565 1.00 83.25 92 GLY A N 1
ATOM 691 C CA . GLY A 1 92 ? -17.160 4.706 8.870 1.00 83.25 92 GLY A CA 1
ATOM 692 C C . GLY A 1 92 ? -17.475 4.028 7.543 1.00 83.25 92 GLY A C 1
ATOM 693 O O . GLY A 1 92 ? -18.621 3.743 7.191 1.00 83.25 92 GLY A O 1
ATOM 694 N N . LYS A 1 93 ? -16.427 3.726 6.785 1.00 79.88 93 LYS A N 1
ATOM 695 C CA . LYS A 1 93 ? -16.548 2.943 5.556 1.00 79.88 93 LYS A CA 1
ATOM 696 C C . LYS A 1 93 ? -15.889 1.595 5.783 1.00 79.88 93 LYS A C 1
ATOM 698 O O . LYS A 1 93 ? -14.699 1.565 6.086 1.00 79.88 93 LYS A O 1
ATOM 703 N N . SER A 1 94 ? -16.651 0.509 5.636 1.00 78.50 94 SER A N 1
ATOM 704 C CA . SER A 1 94 ? -16.070 -0.828 5.508 1.00 78.50 94 SER A CA 1
ATOM 705 C C . SER A 1 94 ? -15.429 -0.910 4.138 1.00 78.50 94 SER A C 1
ATOM 707 O O . SER A 1 94 ? -16.033 -0.548 3.123 1.00 78.50 94 SER A O 1
ATOM 709 N N . ILE A 1 95 ? -14.165 -1.284 4.136 1.00 68.06 95 ILE A N 1
ATOM 710 C CA . ILE A 1 95 ? -13.328 -1.160 2.961 1.00 68.06 95 ILE A CA 1
ATOM 711 C C . ILE A 1 95 ? -12.967 -2.526 2.394 1.00 68.06 95 ILE A C 1
ATOM 713 O O . ILE A 1 95 ? -12.608 -2.590 1.230 1.00 68.06 95 ILE A O 1
ATOM 717 N N . GLY A 1 96 ? -13.189 -3.613 3.130 1.00 73.38 96 GLY A N 1
ATOM 718 C CA . GLY A 1 96 ? -12.692 -4.929 2.747 1.00 73.38 96 GLY A CA 1
ATOM 719 C C . GLY A 1 96 ? -11.319 -5.106 3.369 1.00 73.38 96 GLY A C 1
ATOM 720 O O . GLY A 1 96 ? -11.220 -5.042 4.587 1.00 73.38 96 GLY A O 1
ATOM 721 N N . SER A 1 97 ? -10.260 -5.284 2.584 1.00 65.50 97 SER A N 1
ATOM 722 C CA . SER A 1 97 ? -8.893 -5.398 3.118 1.00 65.50 97 SER A CA 1
ATOM 723 C C . SER A 1 97 ? -8.105 -4.078 3.084 1.00 65.50 97 SER A C 1
ATOM 725 O O . SER A 1 97 ? -8.548 -3.062 2.540 1.00 65.50 97 SER A O 1
ATOM 727 N N . ILE A 1 98 ? -6.882 -4.077 3.631 1.00 62.38 98 ILE A N 1
ATOM 728 C CA . ILE A 1 98 ? -5.958 -2.942 3.477 1.00 62.38 98 ILE A CA 1
ATOM 729 C C . ILE A 1 98 ? -5.627 -2.658 2.010 1.00 62.38 98 ILE A C 1
ATOM 731 O O . ILE A 1 98 ? -5.424 -1.505 1.624 1.00 62.38 98 ILE A O 1
ATOM 735 N N . GLU A 1 99 ? -5.600 -3.694 1.171 1.00 58.22 99 GLU A N 1
ATOM 736 C CA . GLU A 1 99 ? -5.443 -3.540 -0.268 1.00 58.22 99 GLU A CA 1
ATOM 737 C C . GLU A 1 99 ? -6.607 -2.771 -0.879 1.00 58.22 99 GLU A C 1
ATOM 739 O O . GLU A 1 99 ? -6.358 -1.946 -1.752 1.00 58.22 99 GLU A O 1
ATOM 744 N N . ASP A 1 100 ? -7.833 -2.967 -0.401 1.00 58.31 100 ASP A N 1
ATOM 745 C CA . ASP A 1 100 ? -9.003 -2.236 -0.885 1.00 58.31 100 ASP A CA 1
ATOM 746 C C . ASP A 1 100 ? -9.005 -0.772 -0.403 1.00 58.31 100 ASP A C 1
ATOM 748 O O . ASP A 1 100 ? -9.381 0.132 -1.156 1.00 58.31 100 ASP A O 1
ATOM 752 N N . LEU A 1 101 ? -8.494 -0.499 0.809 1.00 61.62 101 LEU A N 1
ATOM 753 C CA . LEU A 1 101 ? -8.299 0.866 1.338 1.00 61.62 101 LEU A CA 1
ATOM 754 C C . LEU A 1 101 ? -7.337 1.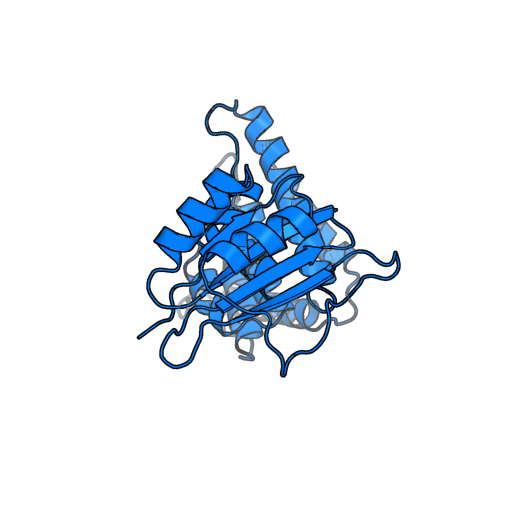632 0.463 1.00 61.62 101 LEU A C 1
ATOM 756 O O . LEU A 1 101 ? -7.618 2.738 -0.008 1.00 61.62 101 LEU A O 1
ATOM 760 N N . VAL A 1 102 ? -6.203 1.002 0.211 1.00 63.03 102 VAL A N 1
ATOM 761 C CA . VAL A 1 102 ? -5.170 1.580 -0.616 1.00 63.03 102 VAL A CA 1
ATOM 762 C C . VAL A 1 102 ? -5.611 1.653 -2.074 1.00 63.03 102 VAL A C 1
ATOM 764 O O . VAL A 1 102 ? -5.350 2.666 -2.717 1.00 63.03 102 VAL A O 1
ATOM 767 N N . ALA A 1 103 ? -6.333 0.661 -2.597 1.00 60.41 103 ALA A N 1
ATOM 768 C CA . ALA A 1 103 ? -6.925 0.722 -3.928 1.00 60.41 103 ALA A CA 1
ATOM 769 C C . ALA A 1 103 ? -7.907 1.891 -4.042 1.00 60.41 103 ALA A C 1
ATOM 771 O O . ALA A 1 103 ? -7.905 2.556 -5.068 1.00 60.41 103 ALA A O 1
ATOM 772 N N . GLY A 1 104 ? -8.673 2.208 -2.995 1.00 60.53 104 GLY A N 1
ATOM 773 C CA . GLY A 1 104 ? -9.524 3.398 -2.934 1.00 60.53 104 GLY A CA 1
ATOM 774 C C . GLY A 1 104 ? -8.733 4.711 -2.967 1.00 60.53 104 GLY A C 1
ATOM 775 O O . GLY A 1 104 ? -9.064 5.608 -3.740 1.00 60.53 104 GLY A O 1
ATOM 776 N N . VAL A 1 105 ? -7.646 4.817 -2.194 1.00 61.84 105 VAL A N 1
ATOM 777 C CA . VAL A 1 105 ? -6.742 5.991 -2.200 1.00 61.84 105 VAL A CA 1
ATOM 778 C C . VAL A 1 105 ? -6.015 6.145 -3.547 1.00 61.84 105 VAL A C 1
ATOM 780 O O . VAL A 1 105 ? -5.762 7.265 -4.015 1.00 61.84 105 VAL A O 1
ATOM 783 N N . MET A 1 106 ? -5.700 5.016 -4.183 1.00 60.81 106 MET A N 1
ATOM 784 C CA . MET A 1 106 ? -5.035 4.905 -5.481 1.00 60.81 106 MET A CA 1
ATOM 785 C C . MET A 1 106 ? -6.020 4.834 -6.659 1.00 60.81 106 MET A C 1
ATOM 787 O O . MET A 1 106 ? -5.588 4.786 -7.809 1.00 60.81 106 MET A O 1
ATOM 791 N N . ALA A 1 107 ? -7.333 4.860 -6.442 1.00 54.12 107 ALA A N 1
ATOM 792 C CA . ALA A 1 107 ? -8.298 4.849 -7.532 1.00 54.12 107 ALA A CA 1
ATOM 793 C C . ALA A 1 107 ? -8.382 6.246 -8.158 1.00 54.12 107 ALA A C 1
ATOM 795 O O . ALA A 1 107 ? -8.456 7.266 -7.472 1.00 54.12 107 ALA A O 1
ATOM 796 N N . ALA A 1 108 ? -8.380 6.306 -9.490 1.00 47.44 108 ALA A N 1
ATOM 797 C CA . ALA A 1 108 ? -8.830 7.498 -10.198 1.00 47.44 108 ALA A CA 1
ATOM 798 C C . ALA A 1 108 ? -10.369 7.522 -10.197 1.00 47.44 108 ALA A C 1
ATOM 800 O O . ALA A 1 108 ? -10.972 6.460 -10.381 1.00 47.44 108 ALA A O 1
ATOM 801 N N . PRO A 1 109 ? -11.026 8.690 -10.078 1.00 46.72 109 PRO A N 1
ATOM 802 C CA . PRO A 1 109 ? -12.452 8.775 -10.358 1.00 46.72 109 PRO A CA 1
ATOM 803 C C . PRO A 1 109 ? -12.700 8.310 -11.802 1.00 46.72 109 PRO A C 1
ATOM 805 O O . PRO A 1 109 ? -12.025 8.743 -12.740 1.00 46.72 109 PRO A O 1
ATOM 808 N N . SER A 1 110 ? -13.637 7.382 -11.992 1.00 47.62 110 SER A N 1
ATOM 809 C CA . SER A 1 110 ? -13.879 6.703 -13.275 1.00 47.62 110 SER A CA 1
ATOM 810 C C . SER A 1 110 ? -14.462 7.613 -14.371 1.00 47.62 110 SER A C 1
ATOM 812 O O . SER A 1 110 ? -14.525 7.205 -15.530 1.00 47.62 110 SER A O 1
ATOM 814 N N . THR A 1 111 ? -14.828 8.855 -14.043 1.00 44.81 111 THR A N 1
ATOM 815 C CA . THR A 1 111 ? -15.562 9.810 -14.898 1.00 44.81 111 THR A CA 1
ATOM 816 C C . THR A 1 111 ? -14.702 10.902 -15.547 1.00 44.81 111 THR A C 1
ATOM 818 O O . THR A 1 111 ? -15.222 11.851 -16.125 1.00 44.81 111 THR A O 1
ATOM 821 N N . VAL A 1 112 ? -13.380 10.776 -15.481 1.00 49.44 112 VAL A N 1
ATOM 822 C CA . VAL A 1 112 ? -12.454 11.898 -15.676 1.00 49.44 112 VAL A CA 1
ATOM 823 C C . VAL A 1 112 ? -11.825 11.941 -17.085 1.00 49.44 112 VAL A C 1
ATOM 825 O O . VAL A 1 112 ? -11.437 10.904 -17.643 1.00 49.44 112 VAL A O 1
ATOM 828 N N . ARG A 1 113 ? -11.715 13.147 -17.677 1.00 50.69 113 ARG A N 1
ATOM 829 C CA . ARG A 1 113 ? -11.197 13.400 -19.043 1.00 50.69 113 ARG A CA 1
ATOM 830 C C . ARG A 1 113 ? -9.711 13.014 -19.167 1.00 50.69 113 ARG A C 1
ATOM 832 O O . ARG A 1 113 ? -8.969 12.914 -18.195 1.00 50.69 113 ARG A O 1
ATOM 839 N N . ARG A 1 114 ? -9.229 12.808 -20.403 1.00 48.69 114 ARG A N 1
ATOM 840 C CA . ARG A 1 114 ? -7.853 12.341 -20.707 1.00 48.69 114 ARG A CA 1
ATOM 841 C C . ARG A 1 114 ? -6.737 13.189 -20.067 1.00 48.69 114 ARG A C 1
ATOM 843 O O . ARG A 1 114 ? -5.698 12.631 -19.739 1.00 48.69 114 ARG A O 1
ATOM 850 N N . GLN A 1 115 ? -6.948 14.492 -19.908 1.00 49.09 115 GLN A N 1
ATOM 851 C CA . GLN A 1 115 ? -5.965 15.446 -19.376 1.00 49.09 115 GLN A CA 1
ATOM 852 C C . GLN A 1 115 ? -5.863 15.372 -17.841 1.00 49.09 115 GLN A C 1
ATOM 854 O O . GLN A 1 115 ? -4.773 15.316 -17.277 1.00 49.09 115 GLN A O 1
ATOM 859 N N . GLU A 1 116 ? -6.998 15.204 -17.173 1.00 51.56 116 GLU A N 1
ATOM 860 C CA . GLU A 1 116 ? -7.074 14.965 -15.732 1.00 51.56 116 GLU A CA 1
ATOM 861 C C . GLU A 1 116 ? -6.522 13.563 -15.375 1.00 51.56 116 GLU A C 1
ATOM 863 O O . GLU A 1 116 ? -5.881 13.383 -14.343 1.00 51.56 116 GLU A O 1
ATOM 868 N N . ARG A 1 117 ? -6.642 12.556 -16.262 1.00 55.25 117 ARG A N 1
ATOM 869 C CA . ARG A 1 117 ? -6.004 11.231 -16.061 1.00 55.25 117 ARG A CA 1
ATOM 870 C C . ARG A 1 117 ? -4.486 11.313 -15.860 1.00 55.25 117 ARG A C 1
ATOM 872 O O . ARG A 1 117 ? -3.956 10.548 -15.054 1.00 55.25 117 ARG A O 1
ATOM 879 N N . THR A 1 118 ? -3.797 12.204 -16.574 1.00 56.50 118 THR A N 1
ATOM 880 C CA . THR A 1 118 ? -2.348 12.424 -16.425 1.00 56.50 118 THR A CA 1
ATOM 881 C C . THR A 1 118 ? -1.996 13.140 -15.120 1.00 56.50 118 THR A C 1
ATOM 883 O O . THR A 1 118 ? -1.042 12.745 -14.451 1.00 56.50 118 THR A O 1
ATOM 886 N N . GLU A 1 119 ? -2.795 14.120 -14.697 1.00 55.88 119 GLU A N 1
ATOM 887 C CA . GLU A 1 119 ? -2.618 14.806 -13.408 1.00 55.88 119 GLU A CA 1
ATOM 888 C C . GLU A 1 119 ? -2.866 13.857 -12.228 1.00 55.88 119 GLU A C 1
ATOM 890 O O . GLU A 1 119 ? -2.070 13.791 -11.289 1.00 55.88 119 GLU A O 1
ATOM 895 N N . HIS A 1 120 ? -3.898 13.014 -12.312 1.00 57.91 120 HIS A N 1
ATOM 896 C CA . HIS A 1 120 ? -4.150 11.990 -11.302 1.00 57.91 120 HIS A CA 1
ATOM 897 C C . HIS A 1 120 ? -3.059 10.918 -11.263 1.00 57.91 120 HIS A C 1
ATOM 899 O O . HIS A 1 120 ? -2.723 10.441 -10.180 1.00 57.91 120 HIS A O 1
ATOM 905 N N . ALA A 1 121 ? -2.492 10.531 -12.411 1.00 63.62 121 ALA A N 1
ATOM 906 C CA . ALA A 1 121 ? -1.344 9.628 -12.442 1.00 63.62 121 ALA A CA 1
ATOM 907 C C . ALA A 1 121 ? -0.128 10.251 -11.741 1.00 63.62 121 ALA A C 1
ATOM 909 O O . ALA A 1 121 ? 0.519 9.574 -10.944 1.00 63.62 121 ALA A O 1
ATOM 910 N N . SER A 1 122 ? 0.125 11.548 -11.951 1.00 67.12 122 SER A N 1
ATOM 911 C CA . SER A 1 122 ? 1.162 12.292 -11.227 1.00 67.12 122 SER A CA 1
ATOM 912 C C . SER A 1 122 ? 0.907 12.291 -9.715 1.00 67.12 122 SER A C 1
ATOM 914 O O . SER A 1 122 ? 1.805 11.963 -8.941 1.00 67.12 122 SER A O 1
ATOM 916 N N . GLY A 1 123 ? -0.322 12.559 -9.267 1.00 63.81 123 GLY A N 1
ATOM 917 C CA . GLY A 1 123 ? -0.665 12.535 -7.840 1.00 63.81 123 GLY A CA 1
ATOM 918 C C . GLY A 1 123 ? -0.515 11.152 -7.188 1.00 63.81 123 GLY A C 1
ATOM 919 O O . GLY A 1 123 ? -0.035 11.037 -6.061 1.00 63.81 123 GLY A O 1
ATOM 920 N N . ARG A 1 124 ? -0.889 10.071 -7.883 1.00 74.44 124 ARG A N 1
ATOM 921 C CA . ARG A 1 124 ? -0.670 8.692 -7.398 1.00 74.44 124 ARG A CA 1
ATOM 922 C C . ARG A 1 124 ? 0.804 8.315 -7.369 1.00 74.44 124 ARG A C 1
ATOM 924 O O . ARG A 1 124 ? 1.256 7.683 -6.420 1.00 74.44 124 ARG A O 1
ATOM 931 N N . TRP A 1 125 ? 1.552 8.738 -8.381 1.00 69.31 125 TRP A N 1
ATOM 932 C CA . TRP A 1 125 ? 2.989 8.528 -8.453 1.00 69.31 125 TRP A CA 1
ATOM 933 C C . TRP A 1 125 ? 3.726 9.184 -7.279 1.00 69.31 125 TRP A C 1
ATOM 935 O O . TRP A 1 125 ? 4.484 8.501 -6.594 1.00 69.31 125 TRP A O 1
ATOM 945 N N . HIS A 1 126 ? 3.444 10.457 -6.982 1.00 65.00 126 HIS A N 1
ATOM 946 C CA . HIS A 1 126 ? 4.049 11.154 -5.841 1.00 65.00 126 HIS A CA 1
ATOM 947 C C . HIS A 1 126 ? 3.705 10.485 -4.503 1.00 65.00 126 HIS A C 1
ATOM 949 O O . HIS A 1 126 ? 4.585 10.323 -3.660 1.00 65.00 126 HIS A O 1
ATOM 955 N N . ARG A 1 127 ? 2.455 10.032 -4.320 1.00 69.75 127 ARG A N 1
ATOM 956 C CA . ARG A 1 127 ? 2.038 9.303 -3.108 1.00 69.75 127 ARG A CA 1
ATOM 957 C C . ARG A 1 127 ? 2.793 7.987 -2.931 1.00 69.75 127 ARG A C 1
ATOM 959 O O . ARG A 1 127 ? 3.292 7.719 -1.843 1.00 69.75 127 ARG A O 1
ATOM 966 N N . LEU A 1 128 ? 2.950 7.208 -4.004 1.00 69.19 128 LEU A N 1
ATOM 967 C CA . LEU A 1 128 ? 3.742 5.979 -3.970 1.00 69.19 128 LEU A CA 1
ATOM 968 C C . LEU A 1 128 ? 5.216 6.262 -3.639 1.00 69.19 128 LEU A C 1
ATOM 970 O O . LEU A 1 128 ? 5.803 5.550 -2.831 1.00 69.19 128 LEU A O 1
ATOM 974 N N . GLN A 1 129 ? 5.815 7.306 -4.222 1.00 64.75 129 GLN A N 1
ATOM 975 C CA . GLN A 1 129 ? 7.198 7.684 -3.911 1.00 64.75 129 GLN A CA 1
ATOM 976 C C . GLN A 1 129 ? 7.377 8.088 -2.445 1.00 64.75 129 GLN A C 1
ATOM 978 O O . GLN A 1 129 ? 8.322 7.630 -1.806 1.00 64.75 129 GLN A O 1
ATOM 983 N N . ALA A 1 130 ? 6.467 8.905 -1.911 1.00 64.88 130 ALA A N 1
ATOM 984 C CA . ALA A 1 130 ? 6.504 9.324 -0.515 1.00 64.88 130 ALA A CA 1
ATOM 985 C C . ALA A 1 130 ? 6.391 8.119 0.433 1.00 64.88 130 ALA A C 1
ATOM 987 O O . ALA A 1 130 ? 7.202 7.982 1.343 1.00 64.88 130 ALA A O 1
ATOM 988 N N . ALA A 1 131 ? 5.456 7.201 0.164 1.00 64.88 131 ALA A N 1
ATOM 989 C CA . ALA A 1 131 ? 5.265 5.990 0.961 1.00 64.88 131 ALA A CA 1
ATOM 990 C C . ALA A 1 131 ? 6.498 5.068 0.956 1.00 64.88 131 ALA A C 1
ATOM 992 O O . ALA A 1 131 ? 6.878 4.525 1.990 1.00 64.88 131 ALA A O 1
ATOM 993 N N . VAL A 1 132 ? 7.151 4.909 -0.199 1.00 68.69 132 VAL A N 1
ATOM 994 C CA . VAL A 1 132 ? 8.378 4.107 -0.326 1.00 68.69 132 VAL A CA 1
ATOM 995 C C . VAL A 1 132 ? 9.540 4.745 0.435 1.00 68.69 132 VAL A C 1
ATOM 997 O O . VAL A 1 132 ? 10.298 4.029 1.085 1.00 68.69 132 VAL A O 1
ATOM 1000 N N . ALA A 1 133 ? 9.664 6.075 0.400 1.00 66.75 133 ALA A N 1
ATOM 1001 C CA . ALA A 1 133 ? 10.729 6.794 1.097 1.00 66.75 133 ALA A CA 1
ATOM 1002 C C . ALA A 1 133 ? 10.668 6.620 2.624 1.00 66.75 133 ALA A C 1
ATOM 1004 O O . ALA A 1 133 ? 11.709 6.585 3.276 1.00 66.75 133 ALA A O 1
ATOM 1005 N N . VAL A 1 134 ? 9.466 6.462 3.187 1.00 62.41 134 VAL A N 1
ATOM 1006 C CA . VAL A 1 134 ? 9.259 6.288 4.633 1.00 62.41 134 VAL A CA 1
ATOM 1007 C C . VAL A 1 134 ? 9.120 4.824 5.062 1.00 62.41 134 VAL A C 1
ATOM 1009 O O . VAL A 1 134 ? 8.882 4.569 6.236 1.00 62.41 134 VAL A O 1
ATOM 1012 N N . TYR A 1 135 ? 9.292 3.841 4.165 1.00 60.28 135 TYR A N 1
ATOM 1013 C CA . TYR A 1 135 ? 9.006 2.421 4.446 1.00 60.28 135 TYR A CA 1
ATOM 1014 C C . TYR A 1 135 ? 9.693 1.859 5.701 1.00 60.28 135 TYR A C 1
ATOM 1016 O O . TYR A 1 135 ? 9.095 1.067 6.416 1.00 60.28 135 TYR A O 1
ATOM 1024 N N . GLY A 1 136 ? 10.937 2.263 5.983 1.00 58.38 136 GLY A N 1
ATOM 1025 C CA . GLY A 1 136 ? 11.669 1.813 7.176 1.00 58.38 136 GLY A CA 1
ATOM 1026 C C . GLY A 1 136 ? 11.229 2.477 8.488 1.00 58.38 136 GLY A C 1
ATOM 1027 O O . GLY A 1 136 ? 11.662 2.050 9.551 1.00 58.38 136 GLY A O 1
ATOM 1028 N N . GLN A 1 137 ? 10.404 3.525 8.411 1.00 51.88 137 GLN A N 1
ATOM 1029 C CA . GLN A 1 137 ? 9.901 4.317 9.542 1.00 51.88 137 GLN A CA 1
ATOM 1030 C C . GLN A 1 137 ? 8.377 4.189 9.716 1.00 51.88 137 GLN A C 1
ATOM 1032 O O . GLN A 1 137 ? 7.856 4.459 10.794 1.00 51.88 137 GLN A O 1
ATOM 1037 N N . ALA A 1 138 ? 7.665 3.788 8.661 1.00 56.84 138 ALA A N 1
ATOM 1038 C CA . ALA A 1 138 ? 6.221 3.600 8.621 1.00 56.84 138 ALA A CA 1
ATOM 1039 C C . ALA A 1 138 ? 5.831 2.127 8.817 1.00 56.84 138 ALA A C 1
ATOM 1041 O O . ALA A 1 138 ? 6.645 1.217 8.655 1.00 56.84 138 ALA A O 1
ATOM 1042 N N . ASN A 1 139 ? 4.551 1.875 9.106 1.00 58.88 139 ASN A N 1
ATOM 1043 C CA . ASN A 1 139 ? 4.019 0.516 9.098 1.00 58.88 139 ASN A CA 1
ATOM 1044 C C . ASN A 1 139 ? 4.211 -0.100 7.694 1.00 58.88 139 ASN A C 1
ATOM 1046 O O . ASN A 1 139 ? 3.754 0.444 6.683 1.00 58.88 139 ASN A O 1
ATOM 1050 N N . ALA A 1 140 ? 4.904 -1.240 7.625 1.00 69.00 140 ALA A N 1
ATOM 1051 C CA . ALA A 1 140 ? 5.264 -1.898 6.372 1.00 69.00 140 ALA A CA 1
ATOM 1052 C C . ALA A 1 140 ? 4.033 -2.377 5.576 1.00 69.00 140 ALA A C 1
ATOM 1054 O O . ALA A 1 140 ? 4.082 -2.469 4.348 1.00 69.00 140 ALA A O 1
ATOM 1055 N N . MET A 1 141 ? 2.925 -2.663 6.263 1.00 68.75 141 MET A N 1
ATOM 1056 C CA . MET A 1 141 ? 1.681 -3.172 5.678 1.00 68.75 141 MET A CA 1
ATOM 1057 C C . MET A 1 141 ? 1.053 -2.200 4.647 1.00 68.75 141 MET A C 1
ATOM 1059 O O . MET A 1 141 ? 0.960 -2.574 3.471 1.00 68.75 141 MET A O 1
ATOM 1063 N N . PRO A 1 142 ? 0.710 -0.940 5.000 1.00 68.31 142 PRO A N 1
ATOM 1064 C CA . PRO A 1 142 ? 0.180 0.048 4.051 1.00 68.31 142 PRO A CA 1
ATOM 1065 C C . PRO A 1 142 ? 1.056 0.284 2.816 1.00 68.31 142 PRO A C 1
ATOM 1067 O O . PRO A 1 142 ? 0.556 0.399 1.695 1.00 68.31 142 PRO A O 1
ATOM 1070 N N . VAL A 1 143 ? 2.378 0.336 2.992 1.00 72.94 143 VAL A N 1
ATOM 1071 C CA . VAL A 1 143 ? 3.300 0.590 1.876 1.00 72.94 143 VAL A CA 1
ATOM 1072 C C . VAL A 1 143 ? 3.339 -0.597 0.915 1.00 72.94 143 VAL A C 1
ATOM 1074 O O . VAL A 1 143 ? 3.322 -0.411 -0.302 1.00 72.94 143 VAL A O 1
ATOM 1077 N N . ARG A 1 144 ? 3.321 -1.831 1.429 1.00 82.44 144 ARG A N 1
ATOM 1078 C CA . ARG A 1 144 ? 3.234 -3.040 0.591 1.00 82.44 144 ARG A CA 1
ATOM 1079 C C . ARG A 1 144 ?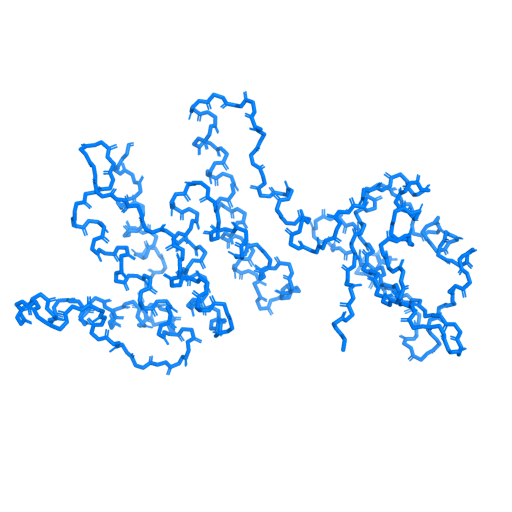 1.928 -3.079 -0.193 1.00 82.44 144 ARG A C 1
ATOM 1081 O O . ARG A 1 144 ? 1.948 -3.408 -1.380 1.00 82.44 144 ARG A O 1
ATOM 1088 N N . ALA A 1 145 ? 0.815 -2.694 0.427 1.00 77.31 145 ALA A N 1
ATOM 1089 C CA . ALA A 1 145 ? -0.465 -2.556 -0.258 1.00 77.31 145 ALA A CA 1
ATOM 1090 C C . ALA A 1 145 ? -0.414 -1.476 -1.359 1.00 77.31 145 ALA A C 1
ATOM 1092 O O . ALA A 1 145 ? -0.880 -1.718 -2.474 1.00 77.31 145 ALA A O 1
ATOM 1093 N N . MET A 1 146 ? 0.249 -0.337 -1.115 1.00 78.81 146 MET A N 1
ATOM 1094 C CA . MET A 1 146 ? 0.448 0.719 -2.129 1.00 78.81 146 MET A CA 1
ATOM 1095 C C . MET A 1 146 ? 1.277 0.242 -3.309 1.00 78.81 146 MET A C 1
ATOM 1097 O O . MET A 1 146 ? 0.947 0.527 -4.460 1.00 78.81 146 MET A O 1
ATOM 1101 N N . ILE A 1 147 ? 2.319 -0.534 -3.040 1.00 85.38 147 ILE A N 1
ATOM 1102 C CA . ILE A 1 147 ? 3.134 -1.156 -4.076 1.00 85.38 147 ILE A CA 1
ATOM 1103 C C . ILE A 1 147 ? 2.292 -2.140 -4.904 1.00 85.38 147 ILE A C 1
ATOM 1105 O O . ILE A 1 147 ? 2.335 -2.082 -6.134 1.00 85.38 147 ILE A O 1
ATOM 1109 N N . ARG A 1 148 ? 1.476 -2.997 -4.270 1.00 88.00 148 ARG A N 1
ATOM 1110 C CA . ARG A 1 148 ? 0.571 -3.927 -4.978 1.00 88.00 148 ARG A CA 1
ATOM 1111 C C . ARG A 1 148 ? -0.431 -3.187 -5.868 1.00 88.00 148 ARG A C 1
ATOM 1113 O O . ARG A 1 148 ? -0.556 -3.538 -7.040 1.00 88.00 148 ARG A O 1
ATOM 1120 N N . ALA A 1 149 ? -1.084 -2.146 -5.352 1.00 83.75 149 ALA A N 1
ATOM 1121 C CA . ALA A 1 149 ? -1.998 -1.310 -6.131 1.00 83.75 149 ALA A CA 1
ATOM 1122 C C . ALA A 1 149 ? -1.268 -0.615 -7.295 1.00 83.75 149 ALA A C 1
ATOM 1124 O O . ALA A 1 149 ? -1.735 -0.626 -8.434 1.00 83.75 149 ALA A O 1
ATOM 1125 N N . GLY A 1 150 ? -0.066 -0.092 -7.039 1.00 85.50 150 GLY A N 1
ATOM 1126 C CA . GLY A 1 150 ? 0.775 0.547 -8.046 1.00 85.50 150 GLY A CA 1
ATOM 1127 C C . GLY A 1 150 ? 1.158 -0.381 -9.202 1.00 85.50 150 GLY A C 1
ATOM 1128 O O . GLY A 1 150 ? 1.213 0.072 -10.341 1.00 85.50 150 GLY A O 1
ATOM 1129 N N . LEU A 1 151 ? 1.354 -1.683 -8.958 1.00 90.19 151 LEU A N 1
ATOM 1130 C CA . LEU A 1 151 ? 1.612 -2.675 -10.016 1.00 90.19 151 LEU A CA 1
ATOM 1131 C C . LEU A 1 151 ? 0.420 -2.888 -10.963 1.00 90.19 151 LEU A C 1
ATOM 1133 O O . LEU A 1 151 ? 0.624 -3.317 -12.102 1.00 90.19 151 LEU A O 1
ATOM 1137 N N . GLN A 1 152 ? -0.800 -2.595 -10.512 1.00 87.19 152 GLN A N 1
ATOM 1138 C CA . GLN A 1 152 ? -2.029 -2.716 -11.301 1.00 87.19 152 GLN A CA 1
ATOM 1139 C C . GLN A 1 152 ? -2.475 -1.386 -11.928 1.00 87.19 152 GLN A C 1
ATOM 1141 O O . GLN A 1 152 ? -3.437 -1.366 -12.696 1.00 87.19 152 GLN A O 1
ATOM 1146 N N . ASP A 1 153 ? -1.771 -0.283 -11.651 1.00 84.12 153 ASP A N 1
ATOM 1147 C CA . ASP A 1 153 ? -2.163 1.050 -12.107 1.00 84.12 153 ASP A CA 1
ATOM 1148 C C . ASP A 1 153 ? -2.277 1.112 -13.641 1.00 84.12 153 ASP A C 1
ATOM 1150 O O . ASP A 1 153 ? -1.421 0.556 -14.340 1.00 84.12 153 ASP A O 1
ATOM 1154 N N . PRO A 1 154 ? -3.294 1.783 -14.212 1.00 79.94 154 PRO A N 1
ATOM 1155 C CA . PRO A 1 154 ? -3.406 1.949 -15.660 1.00 79.94 154 PRO A CA 1
ATOM 1156 C C . PRO A 1 154 ? -2.223 2.720 -16.268 1.00 79.94 154 PRO A C 1
ATOM 1158 O O . PRO A 1 154 ? -1.796 2.402 -17.389 1.00 79.94 154 PRO A O 1
ATOM 1161 N N . ASP A 1 155 ? -1.647 3.682 -15.542 1.00 81.88 155 ASP A N 1
ATOM 1162 C CA . ASP A 1 155 ? -0.454 4.405 -15.971 1.00 81.88 155 ASP A CA 1
ATOM 1163 C C . ASP A 1 155 ? 0.796 3.541 -15.771 1.00 81.88 155 ASP A C 1
ATOM 1165 O O . ASP A 1 155 ? 1.102 3.030 -14.692 1.00 81.88 155 ASP A O 1
ATOM 1169 N N . TRP A 1 156 ? 1.551 3.362 -16.852 1.00 84.56 156 TRP A N 1
ATOM 1170 C CA . TRP A 1 156 ? 2.732 2.515 -16.830 1.00 84.56 156 TRP A CA 1
ATOM 1171 C C . TRP A 1 156 ? 3.858 3.067 -15.952 1.00 84.56 156 TRP A C 1
ATOM 1173 O O . TRP A 1 156 ? 4.642 2.270 -15.446 1.00 84.56 156 TRP A O 1
ATOM 1183 N N . ARG A 1 157 ? 3.935 4.384 -15.734 1.00 80.38 157 ARG A N 1
ATOM 1184 C CA . ARG A 1 157 ? 4.964 5.030 -14.904 1.00 80.38 157 ARG A CA 1
ATOM 1185 C C . ARG A 1 157 ? 4.789 4.682 -13.432 1.00 80.38 157 ARG A C 1
ATOM 1187 O O . ARG A 1 157 ? 5.770 4.389 -12.747 1.00 80.38 157 ARG A O 1
ATOM 1194 N N . VAL A 1 158 ? 3.539 4.632 -12.966 1.00 81.19 158 VAL A N 1
ATOM 1195 C CA . VAL A 1 158 ? 3.209 4.173 -11.610 1.00 81.19 158 VAL A CA 1
ATOM 1196 C C . VAL A 1 158 ? 3.607 2.703 -11.452 1.00 81.19 158 VAL A C 1
ATOM 1198 O O . VAL A 1 158 ? 4.317 2.370 -10.504 1.00 81.19 158 VAL A O 1
ATOM 1201 N N . ARG A 1 159 ? 3.297 1.847 -12.442 1.00 90.62 159 ARG A N 1
ATOM 1202 C CA . ARG A 1 159 ? 3.723 0.434 -12.427 1.00 90.62 159 ARG A CA 1
ATOM 1203 C C . ARG A 1 159 ? 5.240 0.264 -12.349 1.00 90.62 159 ARG A C 1
ATOM 1205 O O . ARG A 1 159 ? 5.715 -0.549 -11.563 1.00 90.62 159 ARG A O 1
ATOM 1212 N N . MET A 1 160 ? 6.010 1.021 -13.135 1.00 84.94 160 MET A N 1
ATOM 1213 C CA . MET A 1 160 ? 7.480 0.935 -13.101 1.00 84.94 160 MET A CA 1
ATOM 1214 C C . MET A 1 160 ? 8.051 1.419 -1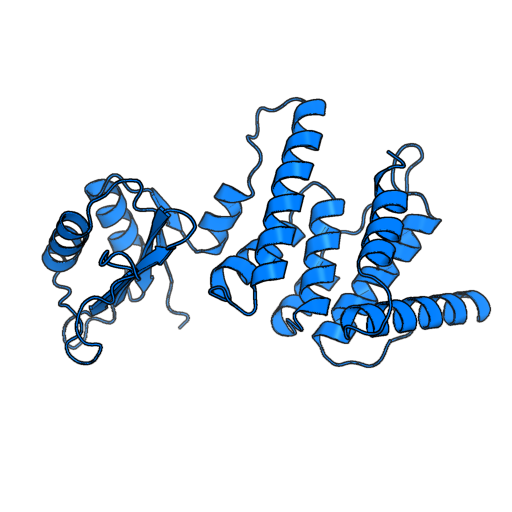1.764 1.00 84.94 160 MET A C 1
ATOM 1216 O O . MET A 1 160 ? 9.024 0.852 -11.275 1.00 84.94 160 MET A O 1
ATOM 1220 N N . THR A 1 161 ? 7.426 2.427 -11.152 1.00 81.38 161 THR A N 1
ATOM 1221 C CA . THR A 1 161 ? 7.806 2.922 -9.821 1.00 81.38 161 THR A CA 1
ATOM 1222 C C . THR A 1 161 ? 7.553 1.862 -8.748 1.00 81.38 161 THR A C 1
ATOM 1224 O O . THR A 1 161 ? 8.424 1.610 -7.921 1.00 81.38 161 THR A O 1
ATOM 1227 N N . ALA A 1 162 ? 6.408 1.175 -8.803 1.00 87.25 162 ALA A N 1
ATOM 1228 C CA . ALA A 1 162 ? 6.100 0.069 -7.898 1.00 87.25 162 ALA A CA 1
ATOM 1229 C C . ALA A 1 162 ? 7.079 -1.109 -8.060 1.00 87.25 162 ALA A C 1
ATOM 1231 O O . ALA A 1 162 ? 7.544 -1.663 -7.067 1.00 87.25 162 ALA A O 1
ATOM 1232 N N . MET A 1 163 ? 7.458 -1.460 -9.298 1.00 90.94 163 MET A N 1
ATOM 1233 C CA . MET A 1 163 ? 8.498 -2.471 -9.550 1.00 90.94 163 MET A CA 1
ATOM 1234 C C . MET A 1 163 ? 9.844 -2.058 -8.946 1.00 90.94 163 MET A C 1
ATOM 1236 O O . MET A 1 163 ? 10.495 -2.865 -8.284 1.00 90.94 163 MET A O 1
ATOM 1240 N N . LEU A 1 164 ? 10.256 -0.802 -9.146 1.00 83.69 164 LEU A N 1
ATOM 1241 C CA . LEU A 1 164 ? 11.506 -0.286 -8.594 1.00 83.69 164 LEU A CA 1
ATOM 1242 C C . LEU A 1 164 ? 11.513 -0.374 -7.063 1.00 83.69 164 LEU A C 1
ATOM 1244 O O . LEU A 1 164 ? 12.482 -0.880 -6.500 1.00 83.69 164 LEU A O 1
ATOM 1248 N N . ALA A 1 165 ? 10.420 0.035 -6.417 1.00 83.69 165 ALA A N 1
ATOM 1249 C CA . ALA A 1 165 ? 10.257 -0.026 -4.968 1.00 83.69 165 ALA A CA 1
ATOM 1250 C C . ALA A 1 165 ? 10.406 -1.452 -4.414 1.00 83.69 165 ALA A C 1
ATOM 1252 O O . ALA A 1 165 ? 11.063 -1.645 -3.396 1.00 83.69 165 ALA A O 1
ATOM 1253 N N . ILE A 1 166 ? 9.868 -2.463 -5.107 1.00 88.81 166 ILE A N 1
ATOM 1254 C CA . ILE A 1 166 ? 10.033 -3.879 -4.727 1.00 88.81 166 ILE A CA 1
ATOM 1255 C C . ILE A 1 166 ? 11.509 -4.274 -4.687 1.00 88.81 166 ILE A C 1
ATOM 1257 O O . ILE A 1 166 ? 11.936 -4.940 -3.744 1.00 88.81 166 ILE A O 1
ATOM 1261 N N . GLY A 1 167 ? 12.285 -3.830 -5.680 1.00 85.31 167 GLY A N 1
ATOM 1262 C CA . GLY A 1 167 ? 13.737 -3.990 -5.685 1.00 85.31 167 GLY A CA 1
ATOM 1263 C C . GLY A 1 167 ? 14.384 -3.259 -4.510 1.00 85.31 167 GLY A C 1
ATOM 1264 O O . GLY A 1 167 ? 15.025 -3.889 -3.677 1.00 85.31 167 GLY A O 1
ATOM 1265 N N . GLN A 1 168 ? 14.177 -1.943 -4.403 1.00 80.38 168 GLN A N 1
ATOM 1266 C CA . GLN A 1 168 ? 14.820 -1.090 -3.390 1.00 80.38 168 GLN A CA 1
ATOM 1267 C C . GLN A 1 168 ? 14.590 -1.591 -1.962 1.00 80.38 168 GLN A C 1
ATOM 1269 O O . GLN A 1 168 ? 15.519 -1.651 -1.164 1.00 80.38 168 GLN A O 1
ATOM 1274 N N . LEU A 1 169 ? 13.357 -1.996 -1.664 1.00 82.62 169 LEU A N 1
ATOM 1275 C CA . LEU A 1 169 ? 12.936 -2.436 -0.337 1.00 82.62 169 LEU A CA 1
ATOM 1276 C C . LEU A 1 169 ? 13.133 -3.943 -0.106 1.00 82.62 169 LEU A C 1
ATOM 1278 O O . LEU A 1 169 ? 12.743 -4.458 0.938 1.00 82.62 169 LEU A O 1
ATOM 1282 N N . ARG A 1 170 ? 13.716 -4.660 -1.077 1.00 84.88 170 ARG A N 1
ATOM 1283 C CA . ARG A 1 170 ? 13.969 -6.110 -1.035 1.00 84.88 170 ARG A CA 1
ATOM 1284 C C . ARG A 1 170 ? 12.736 -6.952 -0.681 1.00 84.88 170 ARG A C 1
ATOM 1286 O O . ARG A 1 170 ? 12.790 -7.868 0.138 1.00 84.88 170 ARG A O 1
ATOM 1293 N N . LEU A 1 171 ? 11.606 -6.657 -1.322 1.00 85.88 171 LEU A N 1
ATOM 1294 C CA . LEU A 1 171 ? 10.329 -7.334 -1.065 1.00 85.88 171 LEU A CA 1
ATOM 1295 C C . LEU A 1 171 ? 10.224 -8.631 -1.880 1.00 85.88 171 LEU A C 1
ATOM 1297 O O . LEU A 1 171 ? 9.525 -8.695 -2.895 1.00 85.88 171 LEU A O 1
ATOM 1301 N N . ALA A 1 172 ? 10.956 -9.663 -1.454 1.00 88.69 172 ALA A N 1
ATOM 1302 C CA . ALA A 1 172 ? 11.095 -10.932 -2.177 1.00 88.69 172 ALA A CA 1
ATOM 1303 C C . ALA A 1 172 ? 9.752 -11.617 -2.509 1.00 88.69 172 ALA A C 1
ATOM 1305 O O . ALA A 1 172 ? 9.591 -12.180 -3.593 1.00 88.69 172 ALA A O 1
ATOM 1306 N N . ASP A 1 173 ? 8.771 -11.533 -1.610 1.00 87.25 173 ASP A N 1
ATOM 1307 C CA . ASP A 1 173 ? 7.419 -12.079 -1.777 1.00 87.25 173 ASP A CA 1
ATOM 1308 C C . ASP A 1 173 ? 6.601 -11.349 -2.855 1.00 87.25 173 ASP A C 1
ATOM 1310 O O . ASP A 1 173 ? 5.726 -11.950 -3.479 1.00 87.25 173 ASP A O 1
ATOM 1314 N N . LEU A 1 174 ? 6.899 -10.072 -3.122 1.00 90.38 174 LEU A N 1
ATOM 1315 C CA . LEU A 1 174 ? 6.234 -9.281 -4.164 1.00 90.38 174 LEU A CA 1
ATOM 1316 C C . LEU A 1 174 ? 6.937 -9.373 -5.525 1.00 90.38 174 LEU A C 1
ATOM 1318 O O . LEU A 1 174 ? 6.360 -8.982 -6.543 1.00 90.38 174 LEU A O 1
ATOM 1322 N N . ALA A 1 175 ? 8.155 -9.917 -5.581 1.00 90.00 175 ALA A N 1
ATOM 1323 C CA . ALA A 1 175 ? 8.925 -10.036 -6.817 1.00 90.00 175 ALA A CA 1
ATOM 1324 C C . ALA A 1 175 ? 8.179 -10.780 -7.952 1.00 90.00 175 ALA A C 1
ATOM 1326 O O . ALA A 1 175 ? 8.238 -10.307 -9.092 1.00 90.00 175 ALA A O 1
ATOM 1327 N N . PRO A 1 176 ? 7.425 -11.877 -7.708 1.00 88.88 176 PRO A N 1
ATOM 1328 C CA . PRO A 1 176 ? 6.617 -12.510 -8.755 1.00 88.88 176 PRO A CA 1
ATOM 1329 C C . PRO A 1 176 ? 5.554 -11.574 -9.352 1.00 88.88 176 PRO A C 1
ATOM 1331 O O . PRO A 1 176 ? 5.339 -11.580 -10.565 1.00 88.88 176 PRO A O 1
ATOM 1334 N N . LEU A 1 177 ? 4.930 -10.725 -8.527 1.00 88.38 177 LEU A N 1
ATOM 1335 C CA . LEU A 1 177 ? 3.928 -9.753 -8.980 1.00 88.38 177 LEU A CA 1
ATOM 1336 C C . LEU A 1 177 ? 4.567 -8.657 -9.839 1.00 88.38 177 LEU A C 1
ATOM 1338 O O . LEU A 1 177 ? 4.023 -8.297 -10.883 1.00 88.38 177 LEU A O 1
ATOM 1342 N N . ALA A 1 178 ? 5.750 -8.173 -9.447 1.00 87.69 178 ALA A N 1
ATOM 1343 C CA . ALA A 1 178 ? 6.528 -7.238 -10.260 1.00 87.69 178 ALA A CA 1
ATOM 1344 C C . ALA A 1 178 ? 6.845 -7.824 -11.642 1.00 87.69 178 ALA A C 1
ATOM 1346 O O . ALA A 1 178 ? 6.738 -7.136 -12.655 1.00 87.69 178 ALA A O 1
ATOM 1347 N N . PHE A 1 179 ? 7.200 -9.108 -11.699 1.00 87.56 179 PHE A N 1
ATOM 1348 C CA . PHE A 1 179 ? 7.535 -9.776 -12.952 1.00 87.56 179 PHE A CA 1
ATOM 1349 C C . PHE A 1 179 ? 6.321 -9.947 -13.877 1.00 87.56 179 PHE A C 1
ATOM 1351 O O . PHE A 1 179 ? 6.431 -9.757 -15.093 1.00 87.56 179 PHE A O 1
ATOM 1358 N N . ALA A 1 180 ? 5.153 -10.244 -13.301 1.00 88.69 180 ALA A N 1
ATOM 1359 C CA . ALA A 1 180 ? 3.893 -10.389 -14.026 1.00 88.69 180 ALA A CA 1
ATOM 1360 C C . ALA A 1 180 ? 3.314 -9.050 -14.521 1.00 88.69 180 ALA A C 1
ATOM 1362 O O . ALA A 1 180 ? 2.587 -9.018 -15.516 1.00 88.69 180 ALA A O 1
ATOM 1363 N N . ALA A 1 181 ? 3.635 -7.934 -13.860 1.00 89.56 181 ALA A N 1
ATOM 1364 C CA . ALA A 1 181 ? 3.065 -6.636 -14.197 1.00 89.56 181 ALA A CA 1
ATOM 1365 C C . ALA A 1 181 ? 3.456 -6.148 -15.611 1.00 89.56 181 ALA A C 1
ATOM 1367 O O . ALA A 1 181 ? 4.559 -6.371 -16.131 1.00 89.56 181 ALA A O 1
ATOM 1368 N N . ARG A 1 182 ? 2.501 -5.466 -16.260 1.00 89.94 182 ARG A N 1
ATOM 1369 C CA . ARG A 1 182 ? 2.570 -5.112 -17.685 1.00 89.94 182 ARG A CA 1
ATOM 1370 C C . ARG A 1 182 ? 3.577 -3.995 -17.955 1.00 89.94 182 ARG A C 1
ATOM 1372 O O . ARG A 1 182 ? 3.364 -2.842 -17.567 1.00 89.94 182 ARG A O 1
ATOM 1379 N N . VAL A 1 183 ? 4.591 -4.296 -18.760 1.00 88.25 183 VAL A N 1
ATOM 1380 C CA . VAL A 1 183 ? 5.459 -3.286 -19.385 1.00 88.25 183 VAL A CA 1
ATOM 1381 C C . VAL A 1 183 ? 4.749 -2.712 -20.621 1.00 88.25 183 VAL A C 1
ATOM 1383 O O . VAL A 1 183 ? 4.158 -3.478 -21.388 1.00 88.25 183 VAL A O 1
ATOM 1386 N N . PRO A 1 184 ? 4.734 -1.381 -20.821 1.00 86.81 184 PRO A N 1
ATOM 1387 C CA . PRO A 1 184 ? 4.082 -0.773 -21.977 1.00 86.81 184 PRO A CA 1
ATOM 1388 C C . PRO A 1 184 ? 4.680 -1.298 -23.290 1.00 86.81 184 PRO A C 1
ATOM 1390 O O . PRO A 1 184 ? 5.883 -1.538 -23.404 1.00 86.81 184 PRO A O 1
ATOM 1393 N N . GLN A 1 185 ? 3.819 -1.494 -24.288 1.00 86.94 185 GLN A N 1
ATOM 1394 C CA . GLN A 1 185 ? 4.264 -1.809 -25.643 1.00 86.94 185 GLN A CA 1
ATOM 1395 C C . GLN A 1 185 ? 4.843 -0.558 -26.295 1.00 86.94 185 GLN A C 1
ATOM 1397 O O . GLN A 1 185 ? 4.431 0.559 -25.975 1.00 86.94 185 GLN A O 1
ATOM 1402 N N . ALA A 1 186 ? 5.790 -0.754 -27.209 1.00 83.88 186 ALA A N 1
ATOM 1403 C CA . ALA A 1 186 ? 6.363 0.367 -27.926 1.00 83.88 186 ALA A CA 1
ATOM 1404 C C . ALA A 1 186 ? 5.354 0.914 -28.944 1.00 83.88 186 ALA A C 1
ATOM 1406 O O . ALA A 1 186 ? 4.676 0.136 -29.618 1.00 83.88 186 ALA A O 1
ATOM 1407 N N . SER A 1 187 ? 5.252 2.235 -29.065 1.00 81.25 187 SER A N 1
ATOM 1408 C CA . SER A 1 187 ? 4.329 2.880 -30.004 1.00 81.25 187 SER A CA 1
ATOM 1409 C C . SER A 1 187 ? 4.863 4.226 -30.496 1.00 81.25 187 SER A C 1
ATOM 1411 O O . SER A 1 187 ? 5.757 4.816 -29.896 1.00 81.25 187 SER A O 1
ATOM 1413 N N . ARG A 1 188 ? 4.315 4.718 -31.615 1.00 66.44 188 ARG A N 1
ATOM 1414 C CA . ARG A 1 188 ? 4.793 5.928 -32.312 1.00 66.44 188 ARG A CA 1
ATOM 1415 C C . ARG A 1 188 ? 4.618 7.229 -31.511 1.00 66.44 188 ARG A C 1
ATOM 1417 O O . ARG A 1 188 ? 5.319 8.190 -31.784 1.00 66.44 188 ARG A O 1
ATOM 1424 N N . GLY A 1 189 ? 3.692 7.252 -30.553 1.00 67.31 189 GLY A N 1
ATOM 1425 C CA . GLY A 1 189 ? 3.405 8.396 -29.673 1.00 67.31 189 GLY A CA 1
ATOM 1426 C C . GLY A 1 189 ? 3.474 8.020 -28.193 1.00 67.31 189 GLY A C 1
ATOM 1427 O O . GLY A 1 189 ? 2.690 8.515 -27.391 1.00 67.31 189 GLY A O 1
ATOM 1428 N N . GLY A 1 190 ? 4.326 7.054 -27.853 1.00 73.69 190 GLY A N 1
ATOM 1429 C CA . GLY A 1 190 ? 4.483 6.547 -26.498 1.00 73.69 190 GLY A CA 1
ATOM 1430 C C . GLY A 1 190 ? 5.907 6.064 -26.262 1.00 73.69 190 GLY A C 1
ATOM 1431 O O . GLY A 1 190 ? 6.866 6.646 -26.758 1.00 73.69 190 GLY A O 1
ATOM 1432 N N . VAL A 1 191 ? 6.046 4.980 -25.505 1.00 78.62 191 VAL A N 1
ATOM 1433 C CA . VAL A 1 191 ? 7.350 4.400 -25.168 1.00 78.62 191 VAL A CA 1
ATOM 1434 C C . VAL A 1 191 ? 8.048 3.923 -26.446 1.00 78.62 191 VAL A C 1
ATOM 1436 O O . VAL A 1 191 ? 7.453 3.196 -27.243 1.00 78.62 191 VAL A O 1
ATOM 1439 N N . SER A 1 192 ? 9.308 4.309 -26.664 1.00 80.56 192 SER A N 1
ATOM 1440 C CA . SER A 1 192 ? 10.071 3.817 -27.816 1.00 80.56 192 SER A CA 1
ATOM 1441 C C . SER A 1 192 ? 10.496 2.350 -27.628 1.00 80.56 192 SER A C 1
ATOM 1443 O O . SER A 1 192 ? 10.445 1.795 -26.531 1.00 80.56 192 SER A O 1
ATOM 1445 N N . GLN A 1 193 ? 10.970 1.682 -28.687 1.00 79.81 193 GLN A N 1
ATOM 1446 C CA . GLN A 1 193 ? 11.536 0.327 -28.553 1.00 79.81 193 GLN A CA 1
ATOM 1447 C C . GLN A 1 193 ? 12.813 0.294 -27.700 1.00 79.81 193 GLN A C 1
ATOM 1449 O O . GLN A 1 193 ? 13.138 -0.736 -27.107 1.00 79.81 193 GLN A O 1
ATOM 1454 N N . ALA A 1 194 ? 13.573 1.391 -27.657 1.00 73.69 194 ALA A N 1
ATOM 1455 C CA . ALA A 1 194 ? 14.726 1.508 -26.769 1.00 73.69 194 ALA A CA 1
ATOM 1456 C C . ALA A 1 194 ? 14.262 1.599 -25.309 1.00 73.69 194 ALA A C 1
ATOM 1458 O O . ALA A 1 194 ? 14.677 0.785 -24.485 1.00 73.69 194 ALA A O 1
ATOM 1459 N N . ASP A 1 195 ? 13.306 2.482 -25.030 1.00 75.94 195 ASP A N 1
ATOM 1460 C CA . ASP A 1 195 ? 12.757 2.675 -23.685 1.00 75.94 195 ASP A CA 1
ATOM 1461 C C . ASP A 1 195 ? 12.084 1.398 -23.177 1.00 75.94 195 ASP A C 1
ATOM 1463 O O . ASP A 1 195 ? 12.328 0.962 -22.058 1.00 75.94 195 ASP A O 1
ATOM 1467 N N . ARG A 1 196 ? 11.314 0.704 -24.024 1.00 83.44 196 ARG A N 1
ATOM 1468 C CA . ARG A 1 196 ? 10.697 -0.580 -23.664 1.00 83.44 196 ARG A CA 1
ATOM 1469 C C . ARG A 1 196 ? 11.735 -1.620 -23.247 1.00 83.44 196 ARG A C 1
ATOM 1471 O O . ARG A 1 196 ? 11.499 -2.363 -22.297 1.00 83.44 196 ARG A O 1
ATOM 1478 N N . ARG A 1 197 ? 12.881 -1.684 -23.933 1.00 78.69 197 ARG A N 1
ATOM 1479 C CA . ARG A 1 197 ? 13.985 -2.578 -23.548 1.00 78.69 197 ARG A CA 1
ATOM 1480 C C . ARG A 1 197 ? 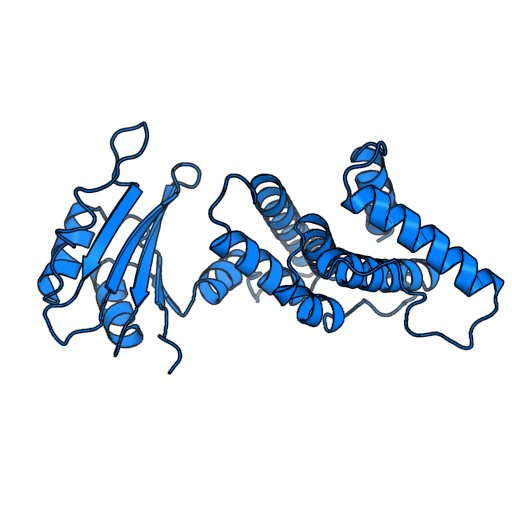14.556 -2.196 -22.183 1.00 78.69 197 ARG A C 1
ATOM 1482 O O . ARG A 1 197 ? 14.788 -3.092 -21.375 1.00 78.69 197 ARG A O 1
ATOM 1489 N N . MET A 1 198 ? 14.713 -0.902 -21.903 1.00 76.19 198 MET A N 1
ATOM 1490 C CA . MET A 1 198 ? 15.141 -0.423 -20.583 1.00 76.19 198 MET A CA 1
ATOM 1491 C C . MET A 1 198 ? 14.134 -0.792 -19.489 1.00 76.19 198 MET A C 1
ATOM 1493 O O . MET A 1 198 ? 14.535 -1.286 -18.442 1.00 76.19 198 MET A O 1
ATOM 1497 N N . LEU A 1 199 ? 12.831 -0.634 -19.739 1.00 83.88 199 LEU A N 1
ATOM 1498 C CA . LEU A 1 199 ? 11.781 -0.986 -18.777 1.00 83.88 199 LEU A CA 1
ATOM 1499 C C . LEU A 1 199 ? 11.711 -2.495 -18.500 1.00 83.88 199 LEU A C 1
ATOM 1501 O O . LEU A 1 199 ? 11.509 -2.912 -17.362 1.00 83.88 199 LEU A O 1
ATOM 1505 N N . LEU A 1 200 ? 11.916 -3.334 -19.521 1.00 86.56 200 LEU A N 1
ATOM 1506 C CA . LEU A 1 200 ? 12.022 -4.785 -19.336 1.00 86.56 200 LEU A CA 1
ATOM 1507 C C . LEU A 1 200 ? 13.244 -5.158 -18.486 1.00 86.56 200 LEU A C 1
ATOM 1509 O O . LEU A 1 200 ? 13.134 -6.013 -17.609 1.00 86.56 200 LEU A O 1
ATOM 1513 N N . ALA A 1 201 ? 14.384 -4.507 -18.725 1.00 80.81 201 ALA A N 1
ATOM 1514 C CA . ALA A 1 201 ? 15.595 -4.727 -17.943 1.00 80.81 201 ALA A CA 1
ATOM 1515 C C . ALA A 1 201 ? 15.443 -4.235 -16.495 1.00 80.81 201 ALA A C 1
ATOM 1517 O O . ALA A 1 201 ? 15.885 -4.922 -15.579 1.00 80.81 201 ALA A O 1
ATOM 1518 N N . LEU A 1 202 ? 14.756 -3.107 -16.282 1.00 83.44 202 LEU A N 1
ATOM 1519 C CA . LEU A 1 202 ? 14.382 -2.620 -14.955 1.00 83.44 202 LEU A CA 1
ATOM 1520 C C . LEU A 1 202 ? 13.554 -3.661 -14.203 1.00 83.44 202 LEU A C 1
ATOM 1522 O O . LEU A 1 202 ? 13.910 -4.026 -13.090 1.00 83.44 202 LEU A O 1
ATOM 1526 N N . ARG A 1 203 ? 12.492 -4.186 -14.825 1.00 89.69 203 ARG A N 1
ATOM 1527 C CA . ARG A 1 203 ? 11.645 -5.218 -14.214 1.00 89.69 203 ARG A CA 1
ATOM 1528 C C . ARG A 1 203 ? 12.453 -6.445 -13.785 1.00 89.69 203 ARG A C 1
ATOM 1530 O O . ARG A 1 203 ? 12.238 -6.953 -12.688 1.00 89.69 203 ARG A O 1
ATOM 1537 N N . GLN A 1 204 ? 13.378 -6.905 -14.631 1.00 85.81 204 GLN A N 1
ATOM 1538 C CA . GLN A 1 204 ? 14.258 -8.029 -14.301 1.00 85.81 204 GLN A CA 1
ATOM 1539 C C . GLN A 1 204 ? 15.188 -7.692 -13.129 1.00 85.81 204 GLN A C 1
ATOM 1541 O O . GLN A 1 204 ? 15.250 -8.454 -12.174 1.00 85.81 204 GLN A O 1
ATOM 1546 N N . ALA A 1 205 ? 15.867 -6.542 -13.172 1.00 82.75 205 ALA A N 1
ATOM 1547 C CA . ALA A 1 205 ? 16.775 -6.113 -12.108 1.00 82.75 205 ALA A CA 1
ATOM 1548 C C . ALA A 1 205 ? 16.051 -5.958 -10.762 1.00 82.75 205 ALA A C 1
ATOM 1550 O O . ALA A 1 205 ? 16.535 -6.429 -9.740 1.00 82.75 205 ALA A O 1
ATOM 1551 N N . SER A 1 206 ? 14.862 -5.351 -10.756 1.00 84.25 206 SER A N 1
ATOM 1552 C CA . SER A 1 206 ? 14.035 -5.225 -9.555 1.00 84.25 206 SER A CA 1
ATOM 1553 C C . SER A 1 206 ? 13.631 -6.583 -8.984 1.00 84.25 206 SER A C 1
ATOM 1555 O O . SER A 1 206 ? 13.684 -6.766 -7.773 1.00 84.25 206 SER A O 1
ATOM 1557 N N . HIS A 1 207 ? 13.252 -7.538 -9.839 1.00 89.31 207 HIS A N 1
ATOM 1558 C CA . HIS A 1 207 ? 12.938 -8.903 -9.420 1.00 89.31 207 HIS A CA 1
ATOM 1559 C C . HIS A 1 207 ? 14.158 -9.607 -8.812 1.00 89.31 207 HIS A C 1
ATOM 1561 O O . HIS A 1 207 ? 14.061 -10.172 -7.721 1.00 89.31 207 HIS A O 1
ATOM 1567 N N . ASP A 1 208 ? 15.293 -9.573 -9.509 1.00 85.75 208 ASP A N 1
ATOM 1568 C CA . ASP A 1 208 ? 16.507 -10.276 -9.096 1.00 85.75 208 ASP A CA 1
ATOM 1569 C C . ASP A 1 208 ? 17.030 -9.699 -7.781 1.00 85.75 208 ASP A C 1
ATOM 1571 O O . ASP A 1 208 ? 17.241 -10.437 -6.820 1.00 85.75 208 ASP A O 1
ATOM 1575 N N . PHE A 1 209 ? 17.125 -8.372 -7.692 1.00 83.31 209 PHE A N 1
ATOM 1576 C CA . PHE A 1 209 ? 17.573 -7.692 -6.484 1.00 83.31 209 PHE A CA 1
ATOM 1577 C C . PHE A 1 209 ? 16.627 -7.918 -5.298 1.00 83.31 209 PHE A C 1
ATOM 1579 O O . PHE A 1 209 ? 17.097 -8.167 -4.188 1.00 83.31 209 PHE A O 1
ATOM 1586 N N . ALA A 1 210 ? 15.306 -7.918 -5.520 1.00 88.12 210 ALA A N 1
ATOM 1587 C CA . ALA A 1 210 ? 14.337 -8.218 -4.465 1.00 88.12 210 ALA A CA 1
ATOM 1588 C C . ALA A 1 210 ? 14.500 -9.632 -3.892 1.00 88.12 210 ALA A C 1
ATOM 1590 O O . ALA A 1 210 ? 14.253 -9.845 -2.709 1.00 88.12 210 ALA A O 1
ATOM 1591 N N . LYS A 1 211 ? 14.942 -10.589 -4.715 1.00 86.88 211 LYS A N 1
ATOM 1592 C CA . LYS A 1 211 ? 15.216 -11.973 -4.309 1.00 86.88 211 LYS A CA 1
ATOM 1593 C C . LYS A 1 211 ? 16.655 -12.213 -3.838 1.00 86.88 211 LYS A C 1
ATOM 1595 O O . LYS A 1 211 ? 16.995 -13.349 -3.525 1.00 86.88 211 LYS A O 1
ATOM 1600 N N . GLY A 1 212 ? 17.506 -11.185 -3.815 1.00 84.06 212 GLY A N 1
ATOM 1601 C CA . GLY A 1 212 ? 18.933 -11.341 -3.520 1.00 84.06 212 GLY A CA 1
ATOM 1602 C C . GLY A 1 212 ? 19.695 -12.152 -4.576 1.00 84.06 212 GLY A C 1
ATOM 1603 O O . GLY A 1 212 ? 20.755 -12.698 -4.285 1.00 84.06 212 GLY A O 1
ATOM 1604 N N . LEU A 1 213 ? 19.158 -12.253 -5.793 1.00 83.81 213 LEU A N 1
ATOM 1605 C CA . LEU A 1 213 ? 19.798 -12.941 -6.906 1.00 83.81 213 LEU A CA 1
ATOM 1606 C C . LEU A 1 213 ? 20.853 -12.034 -7.556 1.00 83.81 213 LEU A C 1
ATOM 1608 O O . LEU A 1 213 ? 20.694 -10.807 -7.578 1.00 83.81 213 LEU A O 1
ATOM 1612 N N . PRO A 1 214 ? 21.928 -12.608 -8.121 1.00 78.19 214 PRO A N 1
ATOM 1613 C CA . PRO A 1 214 ? 22.841 -11.841 -8.956 1.00 78.19 214 PRO A CA 1
ATOM 1614 C C . PRO A 1 214 ? 22.108 -11.323 -10.209 1.00 78.19 214 PRO A C 1
ATOM 1616 O O . PRO A 1 214 ? 21.097 -11.909 -10.605 1.00 78.19 214 PRO A O 1
ATOM 1619 N N . PRO A 1 215 ? 22.615 -10.262 -10.867 1.00 73.25 215 PRO A N 1
ATOM 1620 C CA . PRO A 1 215 ? 22.061 -9.793 -12.134 1.00 73.25 215 PRO A CA 1
ATOM 1621 C C . PRO A 1 215 ? 21.984 -10.942 -13.151 1.00 73.25 215 PRO A C 1
ATOM 1623 O O . PRO A 1 215 ? 23.016 -11.444 -13.604 1.00 73.25 215 PRO A O 1
ATOM 1626 N N . SER A 1 216 ? 20.775 -11.379 -13.506 1.00 70.50 216 SER A N 1
ATOM 1627 C CA . SER A 1 216 ? 20.585 -12.421 -14.520 1.00 70.50 216 SER A CA 1
ATOM 1628 C C . SER A 1 216 ? 20.569 -11.811 -15.922 1.00 70.50 216 SER A C 1
ATOM 1630 O O . SER A 1 216 ? 20.115 -10.686 -16.102 1.00 70.50 216 SER A O 1
ATOM 1632 N N . ALA A 1 217 ? 20.984 -12.551 -16.956 1.00 56.56 217 ALA A N 1
ATOM 1633 C CA . ALA A 1 217 ? 20.934 -12.068 -18.345 1.00 56.56 217 ALA A CA 1
ATOM 1634 C C . ALA A 1 217 ? 19.496 -11.863 -18.901 1.00 56.56 217 ALA A C 1
ATOM 1636 O O . ALA A 1 217 ? 19.333 -11.357 -20.016 1.00 56.56 217 ALA A O 1
ATOM 1637 N N . GLY A 1 218 ? 18.458 -12.175 -18.111 1.00 54.56 218 GLY A N 1
ATOM 1638 C CA . GLY A 1 218 ? 17.043 -12.065 -18.473 1.00 54.56 218 GLY A CA 1
ATOM 1639 C C . GLY A 1 218 ? 16.604 -13.046 -19.575 1.00 54.56 218 GLY A C 1
ATOM 1640 O O . GLY A 1 218 ? 17.430 -13.734 -20.168 1.00 54.56 218 GLY A O 1
ATOM 1641 N N . PRO A 1 219 ? 15.298 -13.113 -19.902 1.00 44.09 219 PRO A N 1
ATOM 1642 C CA . PRO A 1 219 ? 14.812 -13.927 -21.008 1.00 44.09 219 PRO A CA 1
ATOM 1643 C C . PRO A 1 219 ? 15.284 -13.315 -22.333 1.00 44.09 219 PRO A C 1
ATOM 1645 O O . PRO A 1 219 ? 14.878 -12.213 -22.724 1.00 44.09 219 PRO A O 1
ATOM 1648 N N . GLY A 1 220 ? 16.186 -14.021 -23.006 1.00 49.41 220 GLY A N 1
ATOM 1649 C CA . GLY A 1 220 ? 16.793 -13.587 -24.261 1.00 49.41 220 GLY A CA 1
ATOM 1650 C C . GLY A 1 220 ? 18.069 -14.335 -24.637 1.00 49.41 220 GLY A C 1
ATOM 1651 O O . GLY A 1 220 ? 18.844 -13.786 -25.420 1.00 49.41 220 GLY A O 1
ATOM 1652 N N . ASP A 1 221 ? 18.286 -15.536 -24.092 1.00 39.84 221 ASP A N 1
ATOM 1653 C CA . ASP A 1 221 ? 19.368 -16.441 -24.487 1.00 39.84 221 ASP A CA 1
ATOM 1654 C C . ASP A 1 221 ? 19.166 -16.832 -25.958 1.00 39.84 221 ASP A C 1
ATOM 1656 O O . ASP A 1 221 ? 18.390 -17.720 -26.300 1.00 39.84 221 ASP A O 1
ATOM 1660 N N . GLY A 1 222 ? 19.773 -16.037 -26.839 1.00 48.34 222 GLY A N 1
ATOM 1661 C CA . GLY A 1 222 ? 19.546 -16.033 -28.285 1.00 48.34 222 GLY A CA 1
ATOM 1662 C C . GLY A 1 222 ? 19.774 -14.665 -28.942 1.00 48.34 222 GLY A C 1
ATOM 1663 O O . GLY A 1 222 ? 19.857 -14.581 -30.164 1.00 48.34 222 GLY A O 1
ATOM 1664 N N . ALA A 1 223 ? 19.892 -13.583 -28.164 1.00 51.97 223 ALA A N 1
ATOM 1665 C CA . ALA A 1 223 ? 20.292 -12.276 -28.679 1.00 51.97 223 ALA A CA 1
ATOM 1666 C C . ALA A 1 223 ? 21.818 -12.155 -28.839 1.00 51.97 223 ALA A C 1
ATOM 1668 O O . ALA A 1 223 ? 22.583 -12.731 -28.067 1.00 51.97 223 ALA A O 1
ATOM 1669 N N . ASP A 1 224 ? 22.226 -11.337 -29.812 1.00 63.94 224 ASP A N 1
ATOM 1670 C CA . ASP A 1 224 ? 23.601 -10.892 -30.060 1.00 63.94 224 ASP A CA 1
ATOM 1671 C C . ASP A 1 224 ? 24.388 -10.628 -28.757 1.00 63.94 224 ASP A C 1
ATOM 1673 O O . ASP A 1 224 ? 23.890 -9.979 -27.825 1.00 63.94 224 ASP A O 1
ATOM 1677 N N . ALA A 1 225 ? 25.627 -11.128 -28.694 1.00 61.72 225 ALA A N 1
ATOM 1678 C CA . ALA A 1 225 ? 26.463 -11.094 -27.493 1.00 61.72 225 ALA A CA 1
ATOM 1679 C C . ALA A 1 225 ? 26.689 -9.663 -26.960 1.00 61.72 225 ALA A C 1
ATOM 1681 O O . ALA A 1 225 ? 26.776 -9.462 -25.743 1.00 61.72 225 ALA A O 1
ATOM 1682 N N . GLY A 1 226 ? 26.715 -8.661 -27.846 1.00 58.91 226 GLY A N 1
ATOM 1683 C CA . GLY A 1 226 ? 26.816 -7.248 -27.491 1.00 58.91 226 GLY A CA 1
ATOM 1684 C C . GLY A 1 226 ? 25.550 -6.715 -26.817 1.00 58.91 226 GLY A C 1
ATOM 1685 O O . GLY A 1 226 ? 25.630 -5.969 -25.839 1.00 58.91 226 GLY A O 1
ATOM 1686 N N . ILE A 1 227 ? 24.367 -7.154 -27.257 1.00 56.25 227 ILE A N 1
ATOM 1687 C CA . ILE A 1 227 ? 23.088 -6.801 -26.619 1.00 56.25 227 ILE A CA 1
ATOM 1688 C C . ILE A 1 227 ? 22.988 -7.433 -25.228 1.00 56.25 227 ILE A C 1
ATOM 1690 O O . ILE A 1 227 ? 22.551 -6.770 -24.283 1.00 56.25 227 ILE A O 1
ATOM 1694 N N . ALA A 1 228 ? 23.417 -8.686 -25.080 1.00 61.94 228 ALA A N 1
ATOM 1695 C CA . ALA A 1 228 ? 23.453 -9.359 -23.784 1.00 61.94 228 ALA A CA 1
ATOM 1696 C C . ALA A 1 228 ? 24.433 -8.676 -22.808 1.00 61.94 228 ALA A C 1
ATOM 1698 O O . ALA A 1 228 ? 24.106 -8.491 -21.635 1.00 61.94 228 ALA A O 1
ATOM 1699 N N . ALA A 1 229 ? 25.601 -8.236 -23.288 1.00 64.19 229 ALA A N 1
ATOM 1700 C CA . ALA A 1 229 ? 26.571 -7.494 -22.484 1.00 64.19 229 ALA A CA 1
ATOM 1701 C C . ALA A 1 229 ? 26.032 -6.127 -22.027 1.00 64.19 229 ALA A C 1
ATOM 1703 O O . ALA A 1 229 ? 26.100 -5.817 -20.839 1.00 64.19 229 ALA A O 1
ATOM 1704 N N . MET A 1 230 ? 25.416 -5.350 -22.929 1.00 62.16 230 MET A N 1
ATOM 1705 C CA . MET A 1 230 ? 24.785 -4.070 -22.575 1.00 62.16 230 MET A CA 1
ATOM 1706 C C . MET A 1 230 ? 23.665 -4.236 -21.539 1.00 62.16 230 MET A C 1
ATOM 1708 O O . MET A 1 230 ? 23.534 -3.410 -20.636 1.00 62.16 230 MET A O 1
ATOM 1712 N N . ARG A 1 231 ? 22.870 -5.311 -21.639 1.00 64.69 231 ARG A N 1
ATOM 1713 C CA . ARG A 1 231 ? 21.822 -5.630 -20.655 1.00 64.69 231 ARG A CA 1
ATOM 1714 C C . ARG A 1 231 ? 22.409 -5.932 -19.283 1.00 64.69 231 ARG A C 1
ATOM 1716 O O . ARG A 1 231 ? 21.964 -5.324 -18.314 1.00 64.69 231 ARG A O 1
ATOM 1723 N N . ARG A 1 232 ? 23.431 -6.791 -19.211 1.00 67.69 232 ARG A N 1
ATOM 1724 C CA . ARG A 1 232 ? 24.119 -7.110 -17.951 1.00 67.69 232 ARG A CA 1
ATOM 1725 C C . ARG A 1 232 ? 24.742 -5.872 -17.314 1.00 67.69 232 ARG A C 1
ATOM 1727 O O . ARG A 1 232 ? 24.578 -5.667 -16.119 1.00 67.69 232 ARG A O 1
ATOM 1734 N N . ASP A 1 233 ? 25.392 -5.016 -18.099 1.00 67.62 233 ASP A N 1
ATOM 1735 C CA . ASP A 1 233 ? 26.001 -3.777 -17.596 1.00 67.62 233 ASP A CA 1
ATOM 1736 C C . ASP A 1 233 ? 24.942 -2.770 -17.102 1.00 67.62 233 ASP A C 1
ATOM 1738 O O . ASP A 1 233 ? 25.098 -2.107 -16.074 1.00 67.62 233 ASP A O 1
ATOM 1742 N N . PHE A 1 234 ? 23.797 -2.684 -17.784 1.00 68.56 234 PHE A N 1
ATOM 1743 C CA . PHE A 1 234 ? 22.658 -1.895 -17.314 1.00 68.56 234 PHE A CA 1
ATOM 1744 C C . PHE A 1 234 ? 22.033 -2.467 -16.031 1.00 68.56 234 PHE A C 1
ATOM 1746 O O . PHE A 1 234 ? 21.780 -1.716 -15.092 1.00 68.56 234 PHE A O 1
ATOM 1753 N N . GLN A 1 235 ? 21.843 -3.785 -15.938 1.00 67.88 235 GLN A N 1
ATOM 1754 C CA . GLN A 1 235 ? 21.338 -4.439 -14.727 1.00 67.88 235 GLN A CA 1
ATOM 1755 C C . GLN A 1 235 ? 22.315 -4.318 -13.557 1.00 67.88 235 GLN A C 1
ATOM 1757 O O . GLN A 1 235 ? 21.884 -4.057 -12.441 1.00 67.88 235 GLN A O 1
ATOM 1762 N N . ALA A 1 236 ? 23.623 -4.424 -13.794 1.00 70.00 236 ALA A N 1
ATOM 1763 C CA . ALA A 1 236 ? 24.644 -4.207 -12.773 1.00 70.00 236 ALA A CA 1
ATOM 1764 C C . ALA A 1 236 ? 24.654 -2.752 -12.275 1.00 70.00 236 ALA A C 1
ATOM 1766 O O . ALA A 1 236 ? 24.833 -2.502 -11.082 1.00 70.00 236 ALA A O 1
ATOM 1767 N N . ARG A 1 237 ? 24.424 -1.774 -13.164 1.00 67.75 237 ARG A N 1
ATOM 1768 C CA . ARG A 1 237 ? 24.198 -0.373 -12.768 1.00 67.75 237 ARG A CA 1
ATOM 1769 C C . ARG A 1 237 ? 22.935 -0.226 -11.926 1.00 67.75 237 ARG A C 1
ATOM 1771 O O . ARG A 1 237 ? 23.003 0.376 -10.863 1.00 67.75 237 ARG A O 1
ATOM 1778 N N . LEU A 1 238 ? 21.822 -0.831 -12.336 1.00 66.75 238 LEU A N 1
ATOM 1779 C CA . LEU A 1 238 ? 20.585 -0.827 -11.552 1.00 66.75 238 LEU A CA 1
ATOM 1780 C C . LEU A 1 238 ? 20.751 -1.509 -10.187 1.00 66.75 238 LEU A C 1
ATOM 1782 O O . LEU A 1 238 ? 20.296 -0.964 -9.195 1.00 66.75 238 LEU A O 1
ATOM 1786 N N . HIS A 1 239 ? 21.452 -2.638 -10.091 1.00 65.25 239 HIS A N 1
ATOM 1787 C CA . HIS A 1 239 ? 21.735 -3.291 -8.809 1.00 65.25 239 HIS A CA 1
ATOM 1788 C C . HIS A 1 239 ? 22.568 -2.400 -7.880 1.00 65.25 239 HIS A C 1
ATOM 1790 O O . HIS A 1 239 ? 22.267 -2.318 -6.694 1.00 65.25 239 HIS A O 1
ATOM 1796 N N . ARG A 1 240 ? 23.581 -1.693 -8.404 1.00 66.44 240 ARG A N 1
ATOM 1797 C CA . ARG A 1 240 ? 24.362 -0.721 -7.616 1.00 66.44 240 ARG A CA 1
ATOM 1798 C C . ARG A 1 240 ? 23.508 0.449 -7.128 1.00 66.44 240 ARG A C 1
ATOM 1800 O O . ARG A 1 240 ? 23.638 0.846 -5.976 1.00 66.44 240 ARG A O 1
ATOM 1807 N N . LEU A 1 241 ? 22.605 0.940 -7.977 1.00 64.19 241 LEU A N 1
ATOM 1808 C CA . LEU A 1 241 ? 21.631 1.976 -7.624 1.00 64.19 241 LEU A CA 1
ATOM 1809 C C . LEU A 1 241 ? 20.671 1.520 -6.522 1.00 64.19 241 LEU A C 1
ATOM 1811 O O . LEU A 1 241 ? 20.427 2.246 -5.565 1.00 64.19 241 LEU A O 1
ATOM 1815 N N . LEU A 1 242 ? 20.145 0.302 -6.640 1.00 62.16 242 LEU A N 1
ATOM 1816 C CA . LEU A 1 242 ? 19.249 -0.296 -5.652 1.00 62.16 242 LEU A CA 1
ATOM 1817 C C . LEU A 1 242 ? 19.958 -0.604 -4.324 1.00 62.16 242 LEU A C 1
ATOM 1819 O O . LEU A 1 242 ? 19.319 -0.593 -3.278 1.00 62.16 242 LEU A O 1
ATOM 1823 N N . ALA A 1 243 ? 21.268 -0.859 -4.354 1.00 62.66 243 ALA A N 1
ATOM 1824 C CA . ALA A 1 243 ? 22.094 -1.095 -3.172 1.00 62.66 243 ALA A CA 1
ATOM 1825 C C . ALA A 1 243 ? 22.534 0.187 -2.442 1.00 62.66 243 ALA A C 1
ATOM 1827 O O . ALA A 1 243 ? 23.237 0.081 -1.442 1.00 62.66 243 ALA A O 1
ATOM 1828 N N . GLY A 1 244 ? 22.143 1.374 -2.924 1.00 55.12 244 GLY A N 1
ATOM 1829 C CA . GLY A 1 244 ? 22.519 2.652 -2.316 1.00 55.12 244 GLY A CA 1
ATOM 1830 C C . GLY A 1 244 ? 23.956 3.099 -2.607 1.00 55.12 244 GLY A C 1
ATOM 1831 O O . GLY A 1 244 ? 24.499 3.894 -1.849 1.00 55.12 244 GLY A O 1
ATOM 1832 N N . GLY A 1 245 ? 24.593 2.587 -3.667 1.00 46.81 245 GLY A N 1
ATOM 1833 C CA . GLY A 1 245 ? 25.922 3.055 -4.081 1.00 46.81 245 GLY A CA 1
ATOM 1834 C C . GLY A 1 245 ? 25.896 4.482 -4.645 1.00 46.81 245 GLY A C 1
ATOM 1835 O O . GLY A 1 245 ? 24.869 4.885 -5.188 1.00 46.81 245 GLY A O 1
ATOM 1836 N N . ASP A 1 246 ? 27.037 5.188 -4.545 1.00 40.09 246 ASP A N 1
ATOM 1837 C CA . ASP A 1 246 ? 27.325 6.587 -4.946 1.00 40.09 246 ASP A CA 1
ATOM 1838 C C . ASP A 1 246 ? 26.952 6.939 -6.396 1.00 40.09 246 ASP A C 1
ATOM 1840 O O . ASP A 1 246 ? 27.777 7.208 -7.271 1.00 40.09 246 ASP A O 1
ATOM 1844 N N . ILE A 1 247 ? 25.662 6.957 -6.667 1.00 41.94 247 ILE A N 1
ATOM 1845 C CA . ILE A 1 247 ? 25.077 7.645 -7.791 1.00 41.94 247 ILE A CA 1
ATOM 1846 C C . ILE A 1 247 ? 23.950 8.449 -7.176 1.00 41.94 247 ILE A C 1
ATOM 1848 O O . ILE A 1 247 ? 22.963 7.896 -6.693 1.00 41.94 247 ILE A O 1
ATOM 1852 N N . ASP A 1 248 ? 24.158 9.760 -7.173 1.00 43.38 248 ASP A N 1
ATOM 1853 C CA . ASP A 1 248 ? 23.195 10.767 -6.766 1.00 43.38 248 ASP A CA 1
ATOM 1854 C C . ASP A 1 248 ? 21.780 10.333 -7.187 1.00 43.38 248 ASP A C 1
ATOM 1856 O O . ASP A 1 248 ? 21.527 10.059 -8.364 1.00 43.38 248 ASP A O 1
ATOM 1860 N N . ALA A 1 249 ? 20.853 10.227 -6.230 1.00 41.59 249 ALA A N 1
ATOM 1861 C CA . ALA A 1 249 ? 19.454 9.896 -6.494 1.00 41.59 249 ALA A CA 1
ATOM 1862 C C . ALA A 1 249 ? 18.847 10.824 -7.568 1.00 41.59 249 ALA A C 1
ATOM 1864 O O . ALA A 1 249 ? 17.904 10.436 -8.268 1.00 41.59 249 ALA A O 1
ATOM 1865 N N . SER A 1 250 ? 19.438 12.012 -7.772 1.00 38.34 250 SER A N 1
ATOM 1866 C CA . SER A 1 250 ? 19.156 12.911 -8.888 1.00 38.34 250 SER A CA 1
ATOM 1867 C C . SER A 1 250 ? 19.414 12.290 -10.265 1.00 38.34 250 SER A C 1
ATOM 1869 O O . SER A 1 250 ? 18.685 12.621 -11.189 1.00 38.34 250 SER A O 1
ATOM 1871 N N . GLN A 1 251 ? 20.363 11.367 -10.445 1.00 43.31 251 GLN A N 1
ATOM 1872 C CA . GLN A 1 251 ? 20.656 10.725 -11.731 1.00 43.31 251 GLN A CA 1
ATOM 1873 C C . GLN A 1 251 ? 19.649 9.631 -12.073 1.00 43.31 251 GLN A C 1
ATOM 1875 O O . GLN A 1 251 ? 19.248 9.533 -13.229 1.00 43.31 251 GLN A O 1
ATOM 1880 N N . VAL A 1 252 ? 19.162 8.859 -11.093 1.00 46.44 252 VAL A N 1
ATOM 1881 C CA . VAL A 1 252 ? 18.021 7.945 -11.305 1.00 46.44 252 VAL A CA 1
ATOM 1882 C C . VAL A 1 252 ? 16.777 8.752 -11.614 1.00 46.44 252 VAL A C 1
ATOM 1884 O O . VAL A 1 252 ? 16.075 8.449 -12.576 1.00 46.44 252 VAL A O 1
ATOM 1887 N N . ARG A 1 253 ? 16.557 9.831 -10.853 1.00 46.53 253 ARG A N 1
ATOM 1888 C CA . ARG A 1 253 ? 15.497 10.802 -11.107 1.00 46.53 253 ARG A CA 1
ATOM 1889 C C . ARG A 1 253 ? 15.647 11.425 -12.492 1.00 46.53 253 ARG A C 1
ATOM 1891 O O . ARG A 1 253 ? 14.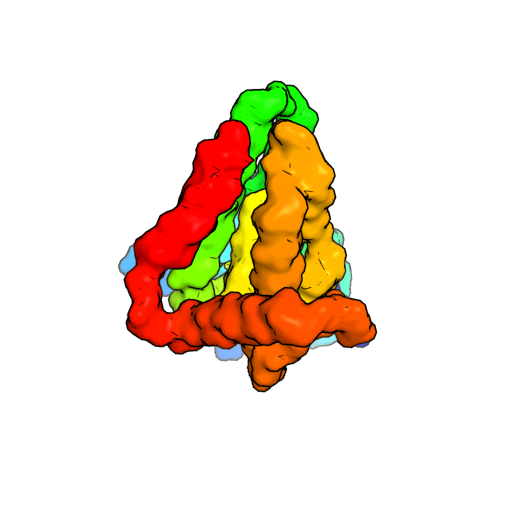652 11.528 -13.176 1.00 46.53 253 ARG A O 1
ATOM 1898 N N . THR A 1 254 ? 16.851 11.748 -12.956 1.00 46.81 254 THR A N 1
ATOM 1899 C CA . THR A 1 254 ? 17.125 12.341 -14.278 1.00 46.81 254 THR A CA 1
ATOM 1900 C C . THR A 1 254 ? 16.947 11.327 -15.401 1.00 46.81 254 THR A C 1
ATOM 1902 O O . THR A 1 254 ? 16.348 11.649 -16.420 1.00 46.81 254 THR A O 1
ATOM 1905 N N . LEU A 1 255 ? 17.384 10.078 -15.222 1.00 49.75 255 LEU A N 1
ATOM 1906 C CA . LEU A 1 255 ? 17.162 9.001 -16.188 1.00 49.75 255 LEU A CA 1
ATOM 1907 C C . LEU A 1 255 ? 15.660 8.720 -16.337 1.00 49.75 255 LEU A C 1
ATOM 1909 O O . LEU A 1 255 ? 15.160 8.607 -17.454 1.00 49.75 255 LEU A O 1
ATOM 1913 N N . PHE A 1 256 ? 14.931 8.689 -15.215 1.00 54.81 256 PHE A N 1
ATOM 1914 C CA . PHE A 1 256 ? 13.476 8.563 -15.189 1.00 54.81 256 PHE A CA 1
ATOM 1915 C C . PHE A 1 256 ? 12.779 9.802 -15.757 1.00 54.81 256 PHE A C 1
ATOM 1917 O O . PHE A 1 256 ? 11.909 9.653 -16.599 1.00 54.81 256 PHE A O 1
ATOM 1924 N N . LEU A 1 257 ? 13.154 11.019 -15.364 1.00 51.81 257 LEU A N 1
ATOM 1925 C CA . LEU A 1 257 ? 12.573 12.267 -15.868 1.00 51.81 257 LEU A CA 1
ATOM 1926 C C . LEU A 1 257 ? 12.820 12.427 -17.374 1.00 51.81 257 LEU A C 1
ATOM 1928 O O . LEU A 1 257 ? 11.919 12.857 -18.081 1.00 51.81 257 LEU A O 1
ATOM 1932 N N . ASN A 1 258 ? 13.968 11.988 -17.894 1.00 48.44 258 ASN A N 1
ATOM 1933 C CA . ASN A 1 258 ? 14.261 11.988 -19.330 1.00 48.44 258 ASN A CA 1
ATOM 1934 C C . ASN A 1 258 ? 13.459 10.924 -20.099 1.00 48.44 258 ASN A C 1
ATOM 1936 O O . ASN A 1 258 ? 13.042 11.170 -21.231 1.00 48.44 258 ASN A O 1
ATOM 1940 N N . LEU A 1 259 ? 13.207 9.761 -19.488 1.00 50.00 259 LEU A N 1
ATOM 1941 C CA . LEU A 1 259 ? 12.280 8.742 -20.003 1.00 50.00 259 LEU A CA 1
ATOM 1942 C C . LEU A 1 259 ? 10.806 9.179 -19.898 1.00 50.00 259 LEU A C 1
ATOM 1944 O O . LEU A 1 259 ? 9.975 8.725 -20.681 1.00 50.00 259 LEU A O 1
ATOM 1948 N N . MET A 1 260 ? 10.467 10.041 -18.934 1.00 51.28 260 MET A N 1
ATOM 1949 C CA . MET A 1 260 ? 9.092 10.441 -18.608 1.00 51.28 260 MET A CA 1
ATOM 1950 C C . MET A 1 260 ? 8.661 11.781 -19.220 1.00 51.28 260 MET A C 1
ATOM 1952 O O . MET A 1 260 ? 7.461 11.959 -19.413 1.00 51.28 260 MET A O 1
ATOM 1956 N N . GLY A 1 261 ? 9.602 12.676 -19.542 1.00 42.78 261 GLY A N 1
ATOM 1957 C CA . GLY A 1 261 ? 9.386 13.977 -20.192 1.00 42.78 261 GLY A CA 1
ATOM 1958 C C . GLY A 1 261 ? 9.338 13.917 -21.723 1.00 42.78 261 GLY A C 1
ATOM 1959 O O . GLY A 1 261 ? 9.077 14.925 -22.372 1.00 42.78 261 GLY A O 1
ATOM 1960 N N . LYS A 1 262 ? 9.564 12.737 -22.313 1.00 44.66 262 LYS A N 1
ATOM 1961 C CA . LYS A 1 262 ? 9.244 12.443 -23.716 1.00 44.66 262 LYS A CA 1
ATOM 1962 C C . LYS A 1 262 ? 7.838 11.841 -23.783 1.00 44.66 262 LYS A C 1
ATOM 1964 O O . LYS A 1 262 ? 7.680 10.622 -23.815 1.00 44.66 262 LYS A O 1
ATOM 1969 N N . GLY A 1 263 ? 6.818 12.690 -23.733 1.00 38.53 263 GLY A N 1
ATOM 1970 C CA . GLY A 1 263 ? 5.411 12.299 -23.833 1.00 38.53 263 GLY A CA 1
ATOM 1971 C C . GLY A 1 263 ? 4.535 13.488 -24.148 1.00 38.53 263 GLY A C 1
ATOM 1972 O O . GLY A 1 263 ? 4.578 14.435 -23.339 1.00 38.53 263 GLY A O 1
#

Sequence (263 aa):
MRMREQIISLGQAAFADVTAAIERRGLSRDPDLGSVEVDGEGRPSLATWSGADGDDREVDYRRDKDQAIAWLEIRGEDAAELAGTLAAELGGKSIGSIEDLVAGVMAAPSTVRRQERTEHASGRWHRLQAAVAVYGQANAMPVRAMIRAGLQDPDWRVRMTAMLAIGQLRLADLAPLAFAARVPQASRGGVSQADRRMLLALRQASHDFAKGLPPSAGPGDGADAGIAAMRRDFQARLHRLLAGGDIDASQVRTLFLNLMGKG

Foldseek 3Di:
DDWFKWKKWLVPFAVVQLVVLVVVVQWDWDVVVDDFDADPVRHGAWTKTQHDVPFGWIKIWGADPVPRIIMIIITGPCSVVSLVVSCVRSVIDTQRDLLSVLLVVLDDDPPDDPVVLVVSVVVLQVVLVVLLVCCVPDDVVNNVSSLLSQLVDPDQLSNLSSLLSLLLVLVQVCLVSLLPRDQDDADPQAQHPVNSLLSNLSSQLSSCNSNVHQRDLPPCPPDDPVVSVVSNVSSVVSSCVSVVHPDPVVVVVVVSCVSVVSD

=== Feature glossary ===
The record interleaves many kinds of information about one protein. Here is each kind framed as the question it answers.

Q: What does the local fold look like, residue by residue?
A: The Foldseek 3Di string encodes local tertiary geometry as a 20-letter alphabet — one character per residue — derived from the relative positions of nearby Cα atoms. Unlike the amino-acid sequence, 3Di is a direct function of the 3D structure, so two proteins with the same fold have similar 3Di strings even at low sequence identity.

Q: Which residues are in helices, strands, or loops?
A: The SS8 string is DSSP's per-residue secondary-structure call. α-helix (H) means an i→i+4 H-bond ladder; β-strand (E) means the residue participates in a β-sheet; 3₁₀ (G) and π (I) are tighter and wider helices; T/S are turns/bends; '-' is loop.

Q: How big and how compact is the whole molecule?
A: Radius of gyration (Rg) is the root-mean-square distance of Cα atoms from their centroid — a single number for overall size and compactness. A globular domain of N residues has Rg ≈ 2.2·N^0.38 Å; an extended or disordered chain has a much larger Rg. The Cα contact count is the number of residue pairs whose Cα atoms are within 8 Å and are more than four positions apart in sequence — a standard proxy for tertiary packing density. The bounding box is the smallest axis-aligned box enclosing all Cα atoms.

Q: Where is each backbone atom in 3D?
A: Structure coordinates are given as an mmCIF _atom_site loop: one row per atom with element, residue name, chain id, sequence number, and x/y/z position in Å. Only the four main-chain atoms per residue are included here; side chains are omitted to keep the record compact.

Q: What is the amino-acid chain?
A: Primary structure: the covalent order of the twenty standard amino acids along the backbone. Two proteins with the same sequence will (almost always) fold to the same structure; two with 30% identity often share a fold but not the details.

Q: What if only a Cα trace is available?
A: Three-state secondary structure (P-SEA) collapses the eight DSSP classes into helix (a), strand (b), and coil (c). P-SEA assigns these from Cα geometry alone — distances and angles — without requiring backbone oxygens, so it works on any Cα trace.

Q: What family and function is it annotated with?
A: Database cross-references. InterPro integrates a dozen domain/family signature databases into unified entries with residue-range hits. GO terms attach function/process/location labels with evidence codes. CATH codes position the fold in a four-level structural taxonomy. Organism is the NCBI-taxonomy species name.

Q: How confident is the AlphaFold model at each residue?
A: pLDDT is the predicted lDDT-Cα score: AlphaFold's confidence that the local environment of each residue (all inter-atomic distances within 15 Å) is correctly placed. It is a per-residue number between 0 and 100, with higher meaning more reliable.

Q: How mobile is each atom in the crystal?
A: B-factor (Debye–Waller factor) reflects atomic displacement in the crystal lattice. It is an experimental observable (units Å²), not a prediction; low values mean the atom is pinned down, high values mean it moves or is heterogeneous across the crystal.

Q: Which residues are buried vs exposed?
A: SASA measures how much of the protein is reachable by solvent. It is computed by rolling a water-sized probe over the atomic surface and summing the exposed area (Å²). Per-residue SASA distinguishes core (buried, low SASA) from surface (exposed, high SASA) residues; total SASA is a whole-molecule size measure.

Q: What do the diagnostic plots show?
A: Plot images: a contact map (which residues are close in 3D, as an N×N binary image), a Ramachandran scatter (backbone torsion angles, revealing secondary-structure composition at a glance), and — for AlphaFold structures — a PAE heatmap (pairwise prediction confidence).

Q: What known structures does this most resemble?
A: The Foldseek neighbor list gives the closest experimentally determined structures in the PDB, ranked by structural alignment. TM-score near 1 means near-identical fold; near 0.3 means only rough topology match. This is how one finds what a novel AlphaFold prediction most resembles in the solved-structure universe.

Q: Are the domains correctly placed relative to each other?
A: Predicted aligned error is AlphaFold's pairwise confidence. Unlike pLDDT (per-residue), PAE is per-residue-pair and captures whether two parts of the structure are correctly placed relative to each other. Units are ångströms of expected positional error.

Q: What do the rendered images show?
A: Structure images are PyMOL renders from six orthogonal camera directions. Cartoon representation draws helices as coils and strands as arrows; sticks shows the backbone as bonds; surface shows the solvent-excluded envelope. Rainbow coloring maps sequence position to hue (blue→red, N→C); chain coloring assigns a distinct color per polypeptide.

Q: What are the backbone torsion angles?
A: φ (phi) and ψ (psi) are the two rotatable backbone dihedrals per residue: φ is the C(i-1)–N–Cα–C torsion, ψ is the N–Cα–C–N(i+1) torsion, both in degrees on (−180°, 180°]. α-helical residues cluster near (−60°, −45°); β-strand residues near (−120°, +130°). A Ramachandran plot is simply a scatter of (φ, ψ) for every residue.